Protein AF-A0AAE0TBR4-F1 (afdb_monomer_lite)

Sequence (302 aa):
MDFLKGGYRFYTEFYTDEDDNLLIKGYGDPYLVSEEISIIARKLTALGLQFVYINFNRRVLIQRGAAHLPKSIRAGLFRGPQTPLTATAIKLGQTLSPGTLERFNTGKDKLIHESYVVELFSEVFARNGIRITGTSEAKPGRSKLKLILTHENTRTLRDVAKGLMEYSNNFIANQVMTVIGGEYNGYPTDLQTGLRVFRRINQEIFPDLEGQYAFYEGSGLSRDNRVTCNYMMRVLYAYRNYYETMPFRSGAYVKTGTLTGINNIAGYIPHEGRLYPFVMILYTNDDERFRFVGIMKNLLLL

Structure (mmCIF, N/CA/C/O backbone):
data_AF-A0AAE0TBR4-F1
#
_entry.id   AF-A0AAE0TBR4-F1
#
loop_
_atom_site.group_PDB
_atom_site.id
_atom_site.type_symbol
_atom_site.label_atom_id
_atom_site.label_alt_id
_atom_site.label_comp_id
_atom_site.label_asym_id
_atom_site.label_entity_id
_atom_site.label_seq_id
_atom_site.pdbx_PDB_ins_code
_atom_site.Cartn_x
_atom_site.Cartn_y
_atom_site.Cartn_z
_atom_site.occupancy
_atom_site.B_iso_or_equiv
_atom_site.auth_seq_id
_atom_site.auth_comp_id
_atom_site.auth_asym_id
_atom_site.auth_atom_id
_atom_site.pdbx_PDB_model_num
ATOM 1 N N . MET A 1 1 ? -0.041 -7.213 -7.321 1.00 88.88 1 MET A N 1
ATOM 2 C CA . MET A 1 1 ? -1.287 -7.531 -8.048 1.00 88.88 1 MET A CA 1
ATOM 3 C C . MET A 1 1 ? -1.473 -9.026 -8.208 1.00 88.88 1 MET A C 1
ATOM 5 O O . MET A 1 1 ? -2.578 -9.479 -7.985 1.00 88.88 1 MET A O 1
ATOM 9 N N . ASP A 1 2 ? -0.443 -9.805 -8.529 1.00 86.44 2 ASP A N 1
ATOM 10 C CA . ASP A 1 2 ? -0.643 -11.239 -8.805 1.00 86.44 2 ASP A CA 1
ATOM 11 C C . ASP A 1 2 ? -1.005 -12.067 -7.573 1.00 86.44 2 ASP A C 1
ATOM 13 O O . ASP A 1 2 ? -1.837 -12.964 -7.673 1.00 86.44 2 ASP A O 1
ATOM 17 N N . PHE A 1 3 ? -0.455 -11.713 -6.408 1.00 91.81 3 PHE A N 1
ATOM 18 C CA . PHE A 1 3 ? -0.789 -12.355 -5.138 1.00 91.81 3 PHE A CA 1
ATOM 19 C C . PHE A 1 3 ? -2.151 -11.887 -4.597 1.00 91.81 3 PHE A C 1
ATOM 21 O O . PHE A 1 3 ? -3.135 -12.607 -4.713 1.00 91.81 3 PHE A O 1
ATOM 28 N N . LEU A 1 4 ? -2.237 -10.641 -4.110 1.00 93.19 4 LEU A N 1
ATOM 29 C CA . LEU A 1 4 ? -3.461 -10.097 -3.497 1.00 93.19 4 LEU A CA 1
ATOM 30 C C . LEU A 1 4 ? -4.638 -9.918 -4.475 1.00 93.19 4 LEU A C 1
ATOM 32 O O . LEU A 1 4 ? -5.781 -9.902 -4.046 1.00 93.19 4 LEU A O 1
ATOM 36 N N . LYS A 1 5 ? -4.383 -9.817 -5.788 1.00 93.88 5 LYS A N 1
ATOM 37 C CA . LYS A 1 5 ? -5.342 -9.412 -6.842 1.00 93.88 5 LYS A CA 1
ATOM 38 C C . LYS A 1 5 ? -5.706 -7.925 -6.804 1.00 93.88 5 LYS A C 1
ATOM 40 O O . LYS A 1 5 ? -5.673 -7.262 -5.775 1.00 93.88 5 LYS A O 1
ATOM 45 N N . GLY A 1 6 ? -6.037 -7.365 -7.972 1.00 92.06 6 GLY A N 1
ATOM 46 C CA . GLY A 1 6 ? -6.313 -5.927 -8.115 1.00 92.06 6 GLY A CA 1
ATOM 47 C C . GLY A 1 6 ? -7.575 -5.439 -7.401 1.00 92.06 6 GLY A C 1
ATOM 48 O O . GLY A 1 6 ? -7.638 -4.266 -7.044 1.00 92.06 6 GLY A O 1
ATOM 49 N N . GLY A 1 7 ? -8.546 -6.330 -7.182 1.00 96.44 7 GLY A N 1
ATOM 50 C CA . GLY A 1 7 ? -9.786 -6.041 -6.456 1.00 96.44 7 GLY A CA 1
ATOM 51 C C . GLY A 1 7 ? -9.673 -6.136 -4.934 1.00 96.44 7 GLY A C 1
ATOM 52 O O . GLY A 1 7 ? -10.646 -5.825 -4.260 1.00 96.44 7 GLY A O 1
ATOM 53 N N . TYR A 1 8 ? -8.516 -6.543 -4.396 1.00 97.69 8 TYR A N 1
ATOM 54 C CA . TYR A 1 8 ? -8.288 -6.630 -2.953 1.00 97.69 8 TYR A CA 1
ATOM 55 C C . TYR A 1 8 ? -8.593 -5.308 -2.259 1.00 97.69 8 TYR A C 1
ATOM 57 O O . TYR A 1 8 ? -8.209 -4.246 -2.756 1.00 97.69 8 TYR A O 1
ATOM 65 N N . ARG A 1 9 ? -9.236 -5.373 -1.097 1.00 97.50 9 ARG A N 1
ATOM 66 C CA . ARG A 1 9 ? -9.487 -4.220 -0.236 1.00 97.50 9 ARG A CA 1
ATOM 67 C C . ARG A 1 9 ? -8.784 -4.454 1.086 1.00 97.50 9 ARG A C 1
ATOM 69 O O . ARG A 1 9 ? -8.915 -5.511 1.691 1.00 97.50 9 ARG A O 1
ATOM 76 N N . PHE A 1 10 ? -8.018 -3.461 1.519 1.00 94.00 10 PHE A N 1
ATOM 77 C CA . PHE A 1 10 ? -7.434 -3.487 2.854 1.00 94.00 10 PHE A CA 1
ATOM 78 C C . PHE A 1 10 ? -8.558 -3.414 3.879 1.00 94.00 10 PHE A C 1
ATOM 80 O O . PHE A 1 10 ? -9.566 -2.755 3.628 1.00 94.00 10 PHE A O 1
ATOM 87 N N . TYR A 1 11 ? -8.389 -4.076 5.018 1.00 93.25 11 TYR A N 1
ATOM 88 C CA . TYR A 1 11 ? -9.429 -4.136 6.032 1.00 93.25 11 TYR A CA 1
ATOM 89 C C . TYR A 1 11 ? -8.919 -3.769 7.422 1.00 93.25 11 TYR A C 1
ATOM 91 O O . TYR A 1 11 ? -7.731 -3.858 7.746 1.00 93.25 11 TYR A O 1
ATOM 99 N N . THR A 1 12 ? -9.854 -3.309 8.243 1.00 90.88 12 THR A N 1
ATOM 100 C CA . THR A 1 12 ? -9.668 -3.022 9.664 1.00 90.88 12 THR A CA 1
ATOM 101 C C . THR A 1 12 ? -10.834 -3.634 10.418 1.00 90.88 12 THR A C 1
ATOM 103 O O . THR A 1 12 ? -11.987 -3.505 10.000 1.00 90.88 12 THR A O 1
ATOM 106 N N . GLU A 1 13 ? -10.540 -4.305 11.523 1.00 91.50 13 GLU A N 1
ATOM 107 C CA . GLU A 1 13 ? -11.550 -4.960 12.346 1.00 91.50 13 GLU A CA 1
ATOM 108 C C . GLU A 1 13 ? -11.751 -4.229 13.665 1.00 91.50 13 GLU A C 1
ATOM 110 O O . GLU A 1 13 ? -10.813 -3.689 14.259 1.00 91.50 13 GLU A O 1
ATOM 115 N N . PHE A 1 14 ? -12.996 -4.245 14.119 1.00 90.69 14 PHE A N 1
ATOM 116 C CA . PHE A 1 14 ? -13.453 -3.601 15.336 1.00 90.69 14 PHE A CA 1
ATOM 117 C C . PHE A 1 14 ? -14.128 -4.644 16.210 1.00 90.69 14 PHE A C 1
ATOM 119 O O . PHE A 1 14 ? -15.042 -5.342 15.761 1.00 90.69 14 PHE A O 1
ATOM 126 N N . TYR A 1 15 ? -13.685 -4.736 17.456 1.00 88.88 15 TYR A N 1
ATOM 127 C CA . TYR A 1 15 ? -14.226 -5.660 18.440 1.00 88.88 15 TYR A CA 1
ATOM 128 C C . TYR A 1 15 ? -14.701 -4.902 19.669 1.00 88.88 15 TYR A C 1
ATOM 130 O O . TYR A 1 15 ? -14.165 -3.839 19.971 1.00 88.88 15 TYR A O 1
ATOM 138 N N . THR A 1 16 ? -15.644 -5.474 20.403 1.00 87.38 16 THR A N 1
ATOM 139 C CA . THR A 1 16 ? -15.973 -5.035 21.761 1.00 87.38 16 THR A CA 1
ATOM 140 C C . THR A 1 16 ? -15.643 -6.126 22.766 1.00 87.38 16 THR A C 1
ATOM 142 O O . THR A 1 16 ? -15.679 -7.313 22.429 1.00 87.38 16 THR A O 1
ATOM 145 N N . ASP A 1 17 ? -15.278 -5.735 23.981 1.00 84.75 17 ASP A N 1
ATOM 146 C CA . ASP A 1 17 ? -15.243 -6.642 25.128 1.00 84.75 17 ASP A CA 1
ATOM 147 C C . ASP A 1 17 ? -16.556 -6.575 25.932 1.00 84.75 17 ASP A C 1
ATOM 149 O O . ASP A 1 17 ? -17.548 -6.008 25.473 1.00 84.75 17 ASP A O 1
ATOM 153 N N . GLU A 1 18 ? -16.582 -7.225 27.097 1.00 82.62 18 GLU A N 1
ATOM 154 C CA . GLU A 1 18 ? -17.755 -7.306 27.979 1.00 82.62 18 GLU A CA 1
ATOM 155 C C . GLU A 1 18 ? -18.117 -5.962 28.634 1.00 82.62 18 GLU A C 1
ATOM 157 O O . GLU A 1 18 ? -19.253 -5.798 29.068 1.00 82.62 18 GLU A O 1
ATOM 162 N N . ASP A 1 19 ? -17.187 -5.001 28.653 1.00 78.44 19 ASP A N 1
ATOM 163 C CA . ASP A 1 19 ? -17.369 -3.657 29.215 1.00 78.44 19 ASP A CA 1
ATOM 164 C C . ASP A 1 19 ? -17.672 -2.610 28.118 1.00 78.44 19 ASP A C 1
ATOM 166 O O . ASP A 1 19 ? -17.540 -1.406 28.342 1.00 78.44 19 ASP A O 1
ATOM 170 N N . ASP A 1 20 ? -18.030 -3.061 26.909 1.00 75.94 20 ASP A N 1
ATOM 171 C CA . ASP A 1 20 ? -18.240 -2.233 25.713 1.00 75.94 20 ASP A CA 1
ATOM 172 C C . ASP A 1 20 ? -17.012 -1.387 25.307 1.00 75.94 20 ASP A C 1
ATOM 174 O O . ASP A 1 20 ? -17.124 -0.389 24.579 1.00 75.94 20 ASP A O 1
ATOM 178 N N . ASN A 1 21 ? -15.798 -1.793 25.703 1.00 82.12 21 ASN A N 1
ATOM 179 C CA . ASN A 1 21 ? -14.585 -1.140 25.222 1.00 82.12 21 ASN A CA 1
ATOM 180 C C . ASN A 1 21 ? -14.332 -1.532 23.763 1.00 82.12 21 ASN A C 1
ATOM 182 O O . ASN A 1 21 ? -14.328 -2.710 23.404 1.00 82.12 21 ASN A O 1
ATOM 186 N N . LEU A 1 22 ? -14.040 -0.544 22.920 1.00 85.25 22 LEU A N 1
ATOM 187 C CA . LEU A 1 22 ? -13.778 -0.745 21.502 1.00 85.25 22 LEU A CA 1
ATOM 188 C C . LEU A 1 22 ? -12.300 -1.058 21.262 1.00 85.25 22 LEU A C 1
ATOM 190 O O . LEU A 1 22 ? -11.428 -0.216 21.472 1.00 85.25 22 LEU A O 1
ATOM 194 N N . LEU A 1 23 ? -12.022 -2.242 20.732 1.00 85.00 23 LEU A N 1
ATOM 195 C CA . LEU A 1 23 ? -10.711 -2.636 20.236 1.00 85.00 23 LEU A CA 1
ATOM 196 C C . LEU A 1 23 ? -10.625 -2.433 18.722 1.00 85.00 23 LEU A C 1
ATOM 198 O O . LEU A 1 23 ? -11.445 -2.964 17.972 1.00 85.00 23 LEU A O 1
ATOM 202 N N . ILE A 1 24 ? -9.579 -1.740 18.269 1.00 84.31 24 ILE A N 1
ATOM 203 C CA . ILE A 1 24 ? -9.294 -1.531 16.841 1.00 84.31 24 ILE A CA 1
ATOM 204 C C . ILE A 1 24 ? -8.091 -2.381 16.426 1.00 84.31 24 ILE A C 1
ATOM 206 O O . ILE A 1 24 ? -7.004 -2.276 17.004 1.00 84.31 24 ILE A O 1
ATOM 210 N N . LYS A 1 25 ? -8.275 -3.212 15.399 1.00 84.19 25 LYS A N 1
ATOM 211 C CA . LYS A 1 25 ? -7.262 -4.119 14.852 1.00 84.19 25 LYS A CA 1
ATOM 212 C C . LYS A 1 25 ? -6.998 -3.778 13.383 1.00 84.19 25 LYS A C 1
ATOM 214 O O . LYS A 1 25 ? -7.795 -4.098 12.505 1.00 84.19 25 LYS A O 1
ATOM 219 N N . GLY A 1 26 ? -5.876 -3.107 13.120 1.00 83.38 26 GLY A N 1
ATOM 220 C CA . GLY A 1 26 ? -5.495 -2.673 11.772 1.00 83.38 26 GLY A CA 1
ATOM 221 C C . GLY A 1 26 ? -4.550 -3.649 11.080 1.00 83.38 26 GLY A C 1
ATOM 222 O O . GLY A 1 26 ? -3.461 -3.906 11.577 1.00 83.38 26 GLY A O 1
ATOM 223 N N . TYR A 1 27 ? -4.902 -4.115 9.885 1.00 86.75 27 TYR A N 1
ATOM 224 C CA . TYR A 1 27 ? -4.111 -5.101 9.132 1.00 86.75 27 TYR A CA 1
ATOM 225 C C . TYR A 1 27 ? -3.094 -4.481 8.172 1.00 86.75 27 TYR A C 1
ATOM 227 O O . TYR A 1 27 ? -2.491 -5.174 7.354 1.00 86.75 27 TYR A O 1
ATOM 235 N N . GLY A 1 28 ? -2.868 -3.172 8.301 1.00 84.25 28 GLY A N 1
ATOM 236 C CA . GLY A 1 28 ? -1.892 -2.439 7.510 1.00 84.25 28 GLY A CA 1
ATOM 237 C C . GLY A 1 28 ? -2.468 -1.712 6.303 1.00 84.25 28 GLY A C 1
ATOM 238 O O . GLY A 1 28 ? -1.811 -1.643 5.270 1.00 84.25 28 GLY A O 1
ATOM 239 N N . ASP A 1 29 ? -3.674 -1.165 6.433 1.00 87.81 29 ASP A N 1
ATOM 240 C CA . ASP A 1 29 ? -4.297 -0.331 5.410 1.00 87.81 29 ASP A CA 1
ATOM 241 C C . ASP A 1 29 ? -3.472 0.956 5.144 1.00 87.81 29 ASP A C 1
ATOM 243 O O . ASP A 1 29 ? -3.319 1.791 6.043 1.00 87.81 29 ASP A O 1
ATOM 247 N N . PRO A 1 30 ? -2.925 1.153 3.928 1.00 84.69 30 PRO A N 1
ATOM 248 C CA . PRO A 1 30 ? -2.150 2.344 3.589 1.00 84.69 30 PRO A CA 1
ATOM 249 C C . PRO A 1 30 ? -3.004 3.609 3.384 1.00 84.69 30 PRO A C 1
ATOM 251 O O . PRO A 1 30 ? -2.437 4.693 3.249 1.00 84.69 30 PRO A O 1
ATOM 254 N N . TYR A 1 31 ? -4.334 3.483 3.335 1.00 85.12 31 TYR A N 1
ATOM 255 C CA . TYR A 1 31 ? -5.296 4.549 3.036 1.00 85.12 31 TYR A CA 1
ATOM 256 C C . TYR A 1 31 ? -6.411 4.675 4.087 1.00 85.12 31 TYR A C 1
ATOM 258 O O . TYR A 1 31 ? -7.515 5.124 3.769 1.00 85.12 31 TYR A O 1
ATOM 266 N N . LEU A 1 32 ? -6.125 4.364 5.354 1.00 83.50 32 LEU A N 1
ATOM 267 C CA . LEU A 1 32 ? -7.043 4.646 6.464 1.00 83.50 32 LEU A CA 1
ATOM 268 C C . LEU A 1 32 ? -6.993 6.129 6.867 1.00 83.50 32 LEU A C 1
ATOM 270 O O . LEU A 1 32 ? -6.500 6.512 7.927 1.00 83.50 32 LEU A O 1
ATOM 274 N N . VAL A 1 33 ? -7.443 6.976 5.948 1.00 83.12 33 VAL A N 1
ATOM 275 C CA . VAL A 1 33 ? -7.517 8.432 6.103 1.00 83.12 33 VAL A CA 1
ATOM 276 C C . VAL A 1 33 ? -8.787 8.843 6.852 1.00 83.12 33 VAL A C 1
ATOM 278 O O . VAL A 1 33 ? -9.690 8.033 7.058 1.00 83.12 33 VAL A O 1
ATOM 281 N N . SER A 1 34 ? -8.888 10.116 7.242 1.00 81.06 34 SER A N 1
ATOM 282 C CA . SER A 1 34 ? -10.008 10.632 8.045 1.00 81.06 34 SER A CA 1
ATOM 283 C C . SER A 1 34 ? -11.393 10.406 7.427 1.00 81.06 34 SER A C 1
ATOM 285 O O . SER A 1 34 ? -12.375 10.185 8.135 1.00 81.06 34 SER A O 1
ATOM 287 N N . GLU A 1 35 ? -11.477 10.412 6.104 1.00 83.94 35 GLU A N 1
ATOM 288 C CA . GLU A 1 35 ? -12.683 10.168 5.325 1.00 83.94 35 GLU A CA 1
ATOM 289 C C . GLU A 1 35 ? -13.128 8.711 5.449 1.00 83.94 35 GLU A C 1
ATOM 291 O O . GLU A 1 35 ? -14.315 8.436 5.634 1.00 83.94 35 GLU A O 1
ATOM 296 N N . GLU A 1 36 ? -12.166 7.788 5.426 1.00 88.50 36 GLU A N 1
ATOM 297 C CA . GLU A 1 36 ? -12.412 6.363 5.625 1.00 88.50 36 GLU A CA 1
ATOM 298 C C . GLU A 1 36 ? -12.825 6.088 7.075 1.00 88.50 36 GLU A C 1
ATOM 300 O O . GLU A 1 36 ? -13.831 5.424 7.326 1.00 88.50 36 GLU A O 1
ATOM 305 N N . ILE A 1 37 ? -12.135 6.705 8.041 1.00 90.31 37 ILE A N 1
ATOM 306 C CA . ILE A 1 37 ? -12.497 6.633 9.465 1.00 90.31 37 ILE A CA 1
ATOM 307 C C . ILE A 1 37 ? -13.903 7.208 9.701 1.00 90.31 37 ILE A C 1
ATOM 309 O O . ILE A 1 37 ? -14.658 6.671 10.506 1.00 90.31 37 ILE A O 1
ATOM 313 N N . SER A 1 38 ? -14.313 8.243 8.965 1.00 91.31 38 SER A N 1
ATOM 314 C CA . SER A 1 38 ? -15.675 8.788 9.059 1.00 91.31 38 SER A CA 1
ATOM 315 C C . SER A 1 38 ? -16.726 7.800 8.543 1.00 91.31 38 SER A C 1
ATOM 317 O O . SER A 1 38 ? -17.809 7.691 9.115 1.00 91.31 38 SER A O 1
ATOM 319 N N . ILE A 1 39 ? -16.425 7.055 7.471 1.00 94.75 39 ILE A N 1
ATOM 320 C CA . ILE A 1 39 ? -17.293 5.970 6.985 1.00 94.75 39 ILE A CA 1
ATOM 321 C C . ILE A 1 39 ? -17.412 4.875 8.048 1.00 94.75 39 ILE A C 1
ATOM 323 O O . ILE A 1 39 ? -18.518 4.408 8.320 1.00 94.75 39 ILE A O 1
ATOM 327 N N . ILE A 1 40 ? -16.292 4.485 8.658 1.00 94.50 40 ILE A N 1
ATOM 328 C CA . ILE A 1 40 ? -16.257 3.517 9.759 1.00 94.50 40 ILE A CA 1
ATOM 329 C C . ILE A 1 40 ? -17.123 3.997 10.922 1.00 94.50 40 ILE A C 1
ATOM 331 O O . ILE A 1 40 ? -17.985 3.248 11.371 1.00 94.50 40 ILE A O 1
ATOM 335 N N . ALA A 1 41 ? -16.947 5.244 11.364 1.00 93.69 41 ALA A N 1
ATOM 336 C CA . ALA A 1 41 ? -17.696 5.813 12.477 1.00 93.69 41 ALA A CA 1
ATOM 337 C C . ALA A 1 41 ? -19.208 5.736 12.228 1.00 93.69 41 ALA A C 1
ATOM 339 O O . ALA A 1 41 ? -19.935 5.203 13.056 1.00 93.69 41 ALA A O 1
ATOM 340 N N . ARG A 1 42 ? -19.678 6.135 11.038 1.00 95.38 42 ARG A N 1
ATOM 341 C CA . ARG A 1 42 ? -21.102 6.017 10.677 1.00 95.38 42 ARG A CA 1
ATOM 342 C C . ARG A 1 42 ? -21.608 4.574 10.689 1.00 95.38 42 ARG A C 1
ATOM 344 O O . ARG A 1 42 ? -22.724 4.335 11.142 1.00 95.38 42 ARG A O 1
ATOM 351 N N . LYS A 1 43 ? -20.806 3.612 10.211 1.00 96.19 43 LYS A N 1
ATOM 352 C CA . LYS A 1 43 ? -21.153 2.180 10.276 1.00 96.19 43 LYS A CA 1
ATOM 353 C C . LYS A 1 43 ? -21.265 1.707 11.730 1.00 96.19 43 LYS A C 1
ATOM 355 O O . LYS A 1 43 ? -22.222 1.020 12.058 1.00 96.19 43 LYS A O 1
ATOM 360 N N . LEU A 1 44 ? -20.333 2.100 12.598 1.00 93.88 44 LEU A N 1
ATOM 361 C CA . LEU A 1 44 ? -20.354 1.755 14.023 1.00 93.88 44 LEU A CA 1
ATOM 362 C C . LEU A 1 44 ? -21.549 2.393 14.751 1.00 93.88 44 LEU A C 1
ATOM 364 O O . LEU A 1 44 ? -22.232 1.709 15.507 1.00 93.88 44 LEU A O 1
ATOM 368 N N . THR A 1 45 ? -21.869 3.659 14.476 1.00 93.00 45 THR A N 1
ATOM 369 C CA . THR A 1 45 ? -23.058 4.324 15.034 1.00 93.00 45 THR A CA 1
ATOM 370 C C . THR A 1 45 ? -24.352 3.650 14.586 1.00 93.00 45 THR A C 1
ATOM 372 O O . THR A 1 45 ? -25.254 3.465 15.399 1.00 93.00 45 THR A O 1
ATOM 375 N N . ALA A 1 46 ? -24.440 3.210 13.326 1.00 93.88 46 ALA A N 1
ATOM 376 C CA . ALA A 1 46 ? -25.583 2.436 12.833 1.00 93.88 46 ALA A CA 1
ATOM 377 C C . ALA A 1 46 ? -25.722 1.062 13.520 1.00 93.88 46 ALA A C 1
ATOM 379 O O . ALA A 1 46 ? -26.822 0.522 13.585 1.00 93.88 46 ALA A O 1
ATOM 380 N N . LEU A 1 47 ? -24.627 0.520 14.065 1.00 92.44 47 LEU A N 1
ATOM 381 C CA . LEU A 1 47 ? -24.618 -0.682 14.906 1.00 92.44 47 LEU A CA 1
ATOM 382 C C . LEU A 1 47 ? -24.921 -0.386 16.388 1.00 92.44 47 LEU A C 1
ATOM 384 O O . LEU A 1 47 ? -24.885 -1.299 17.208 1.00 92.44 47 LEU A O 1
ATOM 388 N N . GLY A 1 48 ? -25.225 0.867 16.737 1.00 89.25 48 GLY A N 1
ATOM 389 C CA . GLY A 1 48 ? -25.599 1.283 18.089 1.00 89.25 48 GLY A CA 1
ATOM 390 C C . GLY A 1 48 ? -24.445 1.790 18.955 1.00 89.25 48 GLY A C 1
ATOM 391 O O . GLY A 1 48 ? -24.680 2.127 20.114 1.00 89.25 48 GLY A O 1
ATOM 392 N N . LEU A 1 49 ? -23.215 1.897 18.433 1.00 87.31 49 LEU A N 1
ATOM 393 C CA . LEU A 1 49 ? -22.106 2.463 19.206 1.00 87.31 49 LEU A CA 1
ATOM 394 C C . LEU A 1 49 ? -22.271 3.982 19.349 1.00 87.31 49 LEU A C 1
ATOM 396 O O . LEU A 1 49 ? -22.220 4.721 18.366 1.00 87.31 49 LEU A O 1
ATOM 400 N N . GLN A 1 50 ? -22.427 4.442 20.590 1.00 81.56 50 GLN A N 1
ATOM 401 C CA . GLN A 1 50 ? -22.559 5.864 20.939 1.00 81.56 50 GLN A CA 1
ATOM 402 C C . GLN A 1 50 ? -21.499 6.330 21.939 1.00 81.56 50 GLN A C 1
ATOM 404 O O . GLN A 1 50 ? -21.074 7.482 21.896 1.00 81.56 50 GLN A O 1
ATOM 409 N N . PHE A 1 51 ? -21.043 5.436 22.817 1.00 79.25 51 PHE A N 1
ATOM 410 C CA . PHE A 1 51 ? -19.998 5.695 23.800 1.00 79.25 51 PHE A CA 1
ATOM 411 C C . PHE A 1 51 ? -18.958 4.597 23.686 1.00 79.25 51 PHE A C 1
ATOM 413 O O . PHE A 1 51 ? -19.323 3.427 23.652 1.00 79.25 51 PHE A O 1
ATOM 420 N N . VAL A 1 52 ? -17.682 4.964 23.608 1.00 78.88 52 VAL A N 1
ATOM 421 C CA . VAL A 1 52 ? -16.606 3.972 23.554 1.00 78.88 52 VAL A CA 1
ATOM 422 C C . VAL A 1 52 ? -15.423 4.401 24.398 1.00 78.88 52 VAL A C 1
ATOM 424 O O . VAL A 1 52 ? -14.999 5.560 24.372 1.00 78.88 52 VAL A O 1
ATOM 427 N N . TYR A 1 53 ? -14.850 3.428 25.087 1.00 73.69 53 TYR A N 1
ATOM 428 C CA . TYR A 1 53 ? -13.480 3.497 25.559 1.00 73.69 53 TYR A CA 1
ATOM 429 C C . TYR A 1 53 ? -12.598 2.805 24.522 1.00 73.69 53 TYR A C 1
ATOM 431 O O . TYR A 1 53 ? -12.836 1.638 24.207 1.00 73.69 53 TYR A O 1
ATOM 439 N N . ILE A 1 54 ? -11.617 3.496 23.941 1.00 74.31 54 ILE A N 1
ATOM 440 C CA . ILE A 1 54 ? 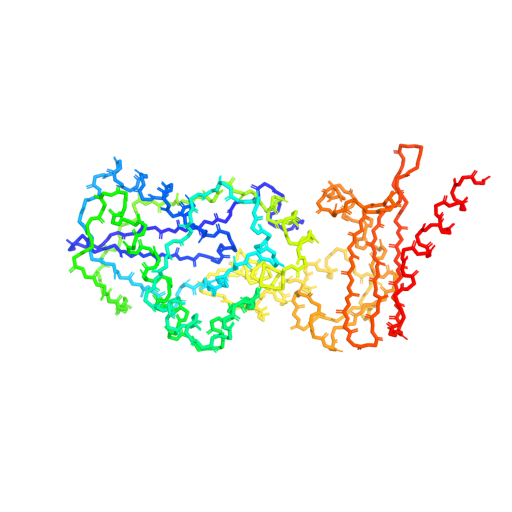-10.825 2.895 22.862 1.00 74.31 54 ILE A CA 1
ATOM 441 C C . ILE A 1 54 ? -9.587 2.189 23.423 1.00 74.31 54 ILE A C 1
ATOM 443 O O . ILE A 1 54 ? -8.682 2.822 23.972 1.00 74.31 54 ILE A O 1
ATOM 447 N N . ASN A 1 55 ? -9.524 0.877 23.210 1.00 69.94 55 ASN A N 1
ATOM 448 C CA . ASN A 1 55 ? -8.360 0.041 23.462 1.00 69.94 55 ASN A CA 1
ATOM 449 C C . ASN A 1 55 ? -7.568 -0.153 22.163 1.00 69.94 55 ASN A C 1
ATOM 451 O O . ASN A 1 55 ? -8.032 -0.778 21.209 1.00 69.94 55 ASN A O 1
ATOM 455 N N . PHE A 1 56 ? -6.335 0.351 22.119 1.00 67.19 56 PHE A N 1
ATOM 456 C CA . PHE A 1 56 ? -5.461 0.175 20.956 1.00 67.19 56 PHE A CA 1
ATOM 457 C C . PHE A 1 56 ? -4.501 -0.992 21.175 1.00 67.19 56 PHE A C 1
ATOM 459 O O . PHE A 1 56 ? -3.692 -0.984 22.106 1.00 67.19 56 PHE A O 1
ATOM 466 N N . ASN A 1 57 ? -4.557 -2.004 20.305 1.00 60.44 57 ASN A N 1
ATOM 467 C CA . ASN A 1 57 ? -3.624 -3.126 20.367 1.00 60.44 57 ASN A CA 1
ATOM 468 C C . ASN A 1 57 ? -2.302 -2.791 19.660 1.00 60.44 57 ASN A C 1
ATOM 470 O O . ASN A 1 57 ? -2.163 -2.948 18.442 1.00 60.44 57 ASN A O 1
ATOM 474 N N . ARG A 1 58 ? -1.298 -2.400 20.456 1.00 55.78 58 ARG A N 1
ATOM 475 C CA . ARG A 1 58 ? 0.057 -2.029 19.999 1.00 55.78 58 ARG A CA 1
ATOM 476 C C . ARG A 1 58 ? 0.855 -3.153 19.325 1.00 55.78 58 ARG A C 1
ATOM 478 O O . ARG A 1 58 ? 1.933 -2.889 18.784 1.00 55.78 58 ARG A O 1
ATOM 485 N N . ARG A 1 59 ? 0.385 -4.407 19.380 1.00 45.22 59 ARG A N 1
ATOM 486 C CA . ARG A 1 59 ? 1.008 -5.559 18.696 1.00 45.22 59 ARG A CA 1
ATOM 487 C C . ARG A 1 59 ? 0.402 -5.859 17.330 1.00 45.22 59 ARG A C 1
ATOM 489 O O . ARG A 1 59 ? 1.040 -6.559 16.551 1.00 45.22 59 ARG A O 1
ATOM 496 N N . VAL A 1 60 ? -0.801 -5.357 17.046 1.00 43.47 60 VAL A N 1
ATOM 497 C CA . VAL A 1 60 ? -1.537 -5.721 15.827 1.00 43.47 60 VAL A CA 1
ATOM 498 C C . VAL A 1 60 ? -1.731 -4.549 14.875 1.00 43.47 60 VAL A C 1
ATOM 500 O O . VAL A 1 60 ? -1.961 -4.776 13.699 1.00 43.47 60 VAL A O 1
ATOM 503 N N . LEU A 1 61 ? -1.553 -3.306 15.324 1.00 45.88 61 LEU A N 1
ATOM 504 C CA . LEU A 1 61 ? -1.534 -2.155 14.426 1.00 45.88 61 LEU A CA 1
ATOM 505 C C . LEU A 1 61 ? -0.272 -2.165 13.558 1.00 45.88 61 LEU A C 1
ATOM 507 O O . LEU A 1 61 ? 0.778 -1.643 13.928 1.00 45.88 61 LEU A O 1
ATOM 511 N N . ILE A 1 62 ? -0.402 -2.688 12.342 1.00 49.00 62 ILE A N 1
ATOM 512 C CA . ILE A 1 62 ? 0.586 -2.500 11.264 1.00 49.00 62 ILE A CA 1
ATOM 513 C C . ILE A 1 62 ? 0.278 -1.188 10.531 1.00 49.00 62 ILE A C 1
ATOM 515 O O . ILE A 1 62 ? 0.491 -1.038 9.334 1.00 49.00 62 ILE A O 1
ATOM 519 N N . GLN A 1 63 ? -0.279 -0.216 11.242 1.00 49.53 63 GLN A N 1
ATOM 520 C CA . GLN A 1 63 ? -0.603 1.084 10.698 1.00 49.53 63 GLN A CA 1
ATOM 521 C C . GLN A 1 63 ? 0.472 2.055 11.146 1.00 49.53 63 GLN A C 1
ATOM 523 O O . GLN A 1 63 ? 0.402 2.635 12.225 1.00 49.53 63 GLN A O 1
ATOM 528 N N . ARG A 1 64 ? 1.515 2.209 10.330 1.00 47.56 64 ARG A N 1
ATOM 529 C CA . ARG A 1 64 ? 2.444 3.321 10.531 1.00 47.56 64 ARG A CA 1
ATOM 530 C C . ARG A 1 64 ? 1.813 4.537 9.875 1.00 47.56 64 ARG A C 1
ATOM 532 O O . ARG A 1 64 ? 1.775 4.630 8.657 1.00 47.56 64 ARG A O 1
ATOM 539 N N . GLY A 1 65 ? 1.239 5.427 10.675 1.00 40.25 65 GLY A N 1
ATOM 540 C CA . GLY A 1 65 ? 0.608 6.642 10.180 1.00 40.25 65 GLY A CA 1
ATOM 541 C C . GLY A 1 65 ? 1.643 7.537 9.515 1.00 40.25 65 GLY A C 1
ATOM 542 O O . GLY A 1 65 ? 2.328 8.303 10.181 1.00 40.25 65 GLY A O 1
ATOM 543 N N . ALA A 1 66 ? 1.761 7.474 8.194 1.00 36.81 66 ALA A N 1
ATOM 544 C CA . ALA A 1 66 ? 2.328 8.583 7.461 1.00 36.81 66 ALA A CA 1
ATOM 545 C C . ALA A 1 66 ? 1.192 9.585 7.262 1.00 36.81 66 ALA A C 1
ATOM 547 O O . ALA A 1 66 ? 0.376 9.420 6.351 1.00 36.81 66 ALA A O 1
ATOM 548 N N . ALA A 1 67 ? 1.122 10.586 8.142 1.00 38.03 67 ALA A N 1
ATOM 549 C CA . ALA A 1 67 ? 0.285 11.764 7.961 1.00 38.03 67 ALA A CA 1
ATOM 550 C C . ALA A 1 67 ? 0.738 12.477 6.676 1.00 38.03 67 ALA A C 1
ATOM 552 O O . ALA A 1 67 ? 1.593 13.360 6.673 1.00 38.03 67 ALA A O 1
ATOM 553 N N . HIS A 1 68 ? 0.240 12.005 5.537 1.00 39.59 68 HIS A N 1
ATOM 554 C CA . HIS A 1 68 ? 0.564 12.557 4.238 1.00 39.59 68 HIS A CA 1
ATOM 555 C C . HIS A 1 68 ? -0.218 13.850 4.066 1.00 39.59 68 HIS A C 1
ATOM 557 O O . HIS A 1 68 ? -1.336 13.846 3.557 1.00 39.59 68 HIS A O 1
ATOM 563 N N . LEU A 1 69 ? 0.399 14.972 4.424 1.00 33.50 69 LEU A N 1
ATOM 564 C CA . LEU A 1 69 ? 0.067 16.215 3.747 1.00 33.50 69 LEU A CA 1
ATOM 565 C C . LEU A 1 69 ? 0.531 16.098 2.275 1.00 33.50 69 LEU A C 1
ATOM 567 O O . LEU A 1 69 ? 1.665 15.668 2.008 1.00 33.50 69 LEU A O 1
ATOM 571 N N . PRO A 1 70 ? -0.328 16.406 1.284 1.00 29.39 70 PRO A N 1
ATOM 572 C CA . PRO A 1 70 ? 0.055 16.411 -0.126 1.00 29.39 70 PRO A CA 1
ATOM 573 C C . PRO A 1 70 ? 1.301 17.279 -0.357 1.00 29.39 70 PRO A C 1
ATOM 575 O O . PRO A 1 70 ? 1.483 18.294 0.305 1.00 29.39 70 PRO A O 1
ATOM 578 N N . LYS A 1 71 ? 2.153 16.921 -1.334 1.00 27.70 71 LYS A N 1
ATOM 579 C CA . LYS A 1 71 ? 3.415 17.641 -1.661 1.00 27.70 71 LYS A CA 1
ATOM 580 C C . LYS A 1 71 ? 3.189 19.034 -2.287 1.00 27.70 71 LYS A C 1
ATOM 582 O O . LYS A 1 71 ? 4.084 19.594 -2.904 1.00 27.70 71 LYS A O 1
ATOM 587 N N . SER A 1 72 ? 1.982 19.569 -2.164 1.00 27.70 72 SER A N 1
ATOM 588 C CA . SER A 1 72 ? 1.563 20.848 -2.713 1.00 27.70 72 SER A CA 1
ATOM 589 C C . SER A 1 72 ? 0.231 21.236 -2.078 1.00 27.70 72 SER A C 1
ATOM 591 O O . SER A 1 72 ? -0.832 20.867 -2.578 1.00 27.70 72 SER A O 1
ATOM 593 N N . ILE A 1 73 ? 0.266 22.024 -1.006 1.00 29.39 73 ILE A N 1
ATOM 594 C CA . ILE A 1 73 ? -0.832 22.957 -0.757 1.00 29.39 73 ILE A CA 1
ATOM 595 C C . ILE A 1 73 ? -0.537 24.151 -1.667 1.00 29.39 73 ILE A C 1
ATOM 597 O O . ILE A 1 73 ? 0.054 25.142 -1.256 1.00 29.39 73 ILE A O 1
ATOM 601 N N . ARG A 1 74 ? -0.898 24.048 -2.953 1.00 25.20 74 ARG A N 1
ATOM 602 C CA . ARG A 1 74 ? -1.206 25.281 -3.679 1.00 25.20 74 ARG A CA 1
ATOM 603 C C . ARG A 1 74 ? -2.495 25.777 -3.044 1.00 25.20 74 ARG A C 1
ATOM 605 O O . ARG A 1 74 ? -3.511 25.085 -3.125 1.00 25.20 74 ARG A O 1
ATOM 612 N N . ALA A 1 75 ? -2.425 26.931 -2.386 1.00 26.48 75 ALA A N 1
ATOM 613 C CA . ALA A 1 75 ? -3.597 27.711 -2.024 1.00 26.48 75 ALA A CA 1
ATOM 614 C C . ALA A 1 75 ? -4.465 27.843 -3.287 1.00 26.48 75 ALA A C 1
ATOM 616 O O . ALA A 1 75 ? -4.117 28.581 -4.203 1.00 26.48 75 ALA A O 1
ATOM 617 N N . GLY A 1 76 ? -5.504 27.013 -3.411 1.00 25.56 76 GLY A N 1
ATOM 618 C CA . GLY A 1 76 ? -6.360 27.009 -4.597 1.00 25.56 76 GLY A CA 1
ATOM 619 C C . GLY A 1 76 ? -7.058 25.699 -4.968 1.00 25.56 76 GLY A C 1
ATOM 620 O O . GLY A 1 76 ? -8.103 25.779 -5.598 1.00 25.56 76 GLY A O 1
ATOM 621 N N . LEU A 1 77 ? -6.569 24.507 -4.593 1.00 25.14 77 LEU A N 1
ATOM 622 C CA . LEU A 1 77 ? -7.160 23.246 -5.095 1.00 25.14 77 LEU A CA 1
ATOM 623 C C . LEU A 1 77 ? -7.183 22.102 -4.066 1.00 25.14 77 LEU A C 1
ATOM 625 O O . LEU A 1 77 ? -6.704 21.010 -4.326 1.00 25.14 77 LEU A O 1
ATOM 629 N N . PHE A 1 78 ? -7.790 22.333 -2.902 1.00 31.19 78 PHE A N 1
ATOM 630 C CA . PHE A 1 78 ? -8.397 21.260 -2.103 1.00 31.19 78 PHE A CA 1
ATOM 631 C C . PHE A 1 78 ? -9.681 21.796 -1.459 1.00 31.19 78 PHE A C 1
ATOM 633 O O . PHE A 1 78 ? -9.640 22.543 -0.487 1.00 31.19 78 PHE A O 1
ATOM 640 N N . ARG A 1 79 ? -10.834 21.430 -2.030 1.00 28.16 79 ARG A N 1
ATOM 641 C CA . ARG A 1 79 ? -12.159 21.538 -1.397 1.00 28.16 79 ARG A CA 1
ATOM 642 C C . ARG A 1 79 ? -12.560 20.149 -0.893 1.00 28.16 79 ARG A C 1
ATOM 644 O O . ARG A 1 79 ? -13.433 19.508 -1.464 1.00 28.16 79 ARG A O 1
ATOM 651 N N . GLY A 1 80 ? -11.851 19.657 0.119 1.00 39.47 80 GLY A N 1
ATOM 652 C CA . GLY A 1 80 ? -12.179 18.423 0.838 1.00 39.47 80 GLY A CA 1
ATOM 653 C C . GLY A 1 80 ? -12.198 18.686 2.347 1.00 39.47 80 GLY A C 1
ATOM 654 O O . GLY A 1 80 ? -11.620 19.690 2.774 1.00 39.47 80 GLY A O 1
ATOM 655 N N . PRO A 1 81 ? -12.862 17.841 3.156 1.00 47.72 81 PRO A N 1
ATOM 656 C CA . PRO A 1 81 ? -12.811 17.972 4.605 1.00 47.72 81 PRO A CA 1
ATOM 657 C C . PRO A 1 81 ? -11.351 17.913 5.065 1.00 47.72 81 PRO A C 1
ATOM 659 O O . PRO A 1 81 ? -10.621 16.990 4.724 1.00 47.72 81 PRO A O 1
ATOM 662 N N . GLN A 1 82 ? -10.903 18.924 5.804 1.00 58.81 82 GLN A N 1
ATOM 663 C CA . GLN A 1 82 ? -9.539 18.970 6.317 1.00 58.81 82 GLN A CA 1
ATOM 664 C C . GLN A 1 82 ? -9.363 17.869 7.372 1.00 58.81 82 GLN A C 1
ATOM 666 O O . GLN A 1 82 ? -10.134 17.827 8.338 1.00 58.81 82 GLN A O 1
ATOM 671 N N . THR A 1 83 ? -8.357 16.998 7.198 1.00 64.88 83 THR A N 1
ATOM 672 C CA . THR A 1 83 ? -7.948 16.023 8.222 1.00 64.88 83 THR A CA 1
ATOM 673 C C . THR A 1 83 ? -7.831 16.751 9.559 1.00 64.88 83 THR A C 1
ATOM 675 O O . THR A 1 83 ? -7.141 17.776 9.612 1.00 64.88 83 THR A O 1
ATOM 678 N N . PRO A 1 84 ? -8.497 16.276 10.625 1.00 70.69 84 PRO A N 1
ATOM 679 C CA . PRO A 1 84 ? -8.455 16.969 11.899 1.00 70.69 84 PRO A CA 1
ATOM 680 C C . PRO A 1 84 ? -7.019 17.206 12.381 1.00 70.69 84 PRO A C 1
ATOM 682 O O . PRO A 1 84 ? -6.176 16.308 12.321 1.00 70.69 84 PRO A O 1
ATOM 685 N N . LEU A 1 85 ? -6.740 18.423 12.855 1.00 71.88 85 LEU A N 1
ATOM 686 C CA . LEU A 1 85 ? -5.461 18.759 13.476 1.00 71.88 85 LEU A CA 1
ATOM 687 C C . LEU A 1 85 ? -5.439 18.181 14.891 1.00 71.88 85 LEU A C 1
ATOM 689 O O . LEU A 1 85 ? -5.994 18.765 15.816 1.00 71.88 85 LEU A O 1
ATOM 693 N N . THR A 1 86 ? -4.819 17.014 15.042 1.00 75.50 86 THR A N 1
ATOM 694 C CA . THR A 1 86 ? -4.652 16.373 16.347 1.00 75.50 86 THR A CA 1
ATOM 695 C C . THR A 1 86 ? -3.587 17.084 17.191 1.00 75.50 86 THR A C 1
ATOM 697 O O . THR A 1 86 ? -2.752 17.818 16.656 1.00 75.50 86 THR A O 1
ATOM 700 N N . ALA A 1 87 ? -3.563 16.856 18.507 1.00 78.50 87 ALA A N 1
ATOM 701 C CA . ALA A 1 87 ? -2.561 17.455 19.394 1.00 78.50 87 ALA A CA 1
ATOM 702 C C . ALA A 1 87 ? -1.124 17.089 18.973 1.00 78.50 87 ALA A C 1
ATOM 704 O O . ALA A 1 87 ? -0.246 17.954 18.906 1.00 78.50 87 ALA A O 1
ATOM 705 N N . THR A 1 88 ? -0.899 15.828 18.603 1.00 74.31 88 THR A N 1
ATOM 706 C CA . THR A 1 88 ? 0.369 15.347 18.048 1.00 74.31 88 THR A CA 1
ATOM 707 C C . THR A 1 88 ? 0.699 16.036 16.720 1.00 74.31 88 THR A C 1
ATOM 709 O O . THR A 1 88 ? 1.837 16.469 16.529 1.00 74.31 88 THR A O 1
ATOM 712 N N . ALA A 1 89 ? -0.275 16.213 15.820 1.00 70.19 89 ALA A N 1
ATOM 713 C CA . ALA A 1 89 ? -0.058 16.923 14.557 1.00 70.19 89 ALA A CA 1
ATOM 714 C C . ALA A 1 89 ? 0.316 18.399 14.771 1.00 70.19 89 ALA A C 1
ATOM 716 O O . ALA A 1 89 ? 1.217 18.902 14.102 1.00 70.19 89 ALA A O 1
ATOM 717 N N . ILE A 1 90 ? -0.325 19.077 15.728 1.00 71.44 90 ILE A N 1
ATOM 718 C CA . ILE A 1 90 ? -0.005 20.461 16.105 1.00 71.44 90 ILE A CA 1
ATOM 719 C C . ILE A 1 90 ? 1.419 20.545 16.658 1.00 71.44 90 ILE A C 1
ATOM 721 O O . ILE A 1 90 ? 2.198 21.382 16.204 1.00 71.44 90 ILE A O 1
ATOM 725 N N . LYS A 1 91 ? 1.790 19.656 17.589 1.00 75.94 91 LYS A N 1
ATOM 726 C CA . LYS A 1 91 ? 3.133 19.626 18.187 1.00 75.94 91 LYS A CA 1
ATOM 727 C C . LYS A 1 91 ? 4.222 19.405 17.138 1.00 75.94 91 LYS A C 1
ATOM 729 O O . LYS A 1 91 ? 5.253 20.068 17.179 1.00 75.94 91 LYS A O 1
ATOM 734 N N . LEU A 1 92 ? 3.992 18.497 16.189 1.00 69.19 92 LEU A N 1
ATOM 735 C CA . LEU A 1 92 ? 4.912 18.284 15.070 1.00 69.19 92 LEU A CA 1
ATOM 736 C C . LEU A 1 92 ? 4.952 19.512 14.150 1.00 69.19 92 LEU A C 1
ATOM 738 O O . LEU A 1 92 ? 6.035 19.964 13.789 1.00 69.19 92 LEU A O 1
ATOM 742 N N . GLY A 1 93 ? 3.800 20.103 13.827 1.00 67.06 93 GLY A N 1
ATOM 743 C CA . GLY A 1 93 ? 3.706 21.299 12.986 1.00 67.06 93 GLY A CA 1
ATOM 744 C C . GLY A 1 93 ? 4.415 22.530 13.562 1.00 67.06 93 GLY A C 1
ATOM 745 O O . GLY A 1 93 ? 4.998 23.297 12.806 1.00 67.06 93 GLY A O 1
ATOM 746 N N . GLN A 1 94 ? 4.441 22.691 14.888 1.00 72.94 94 GLN A N 1
ATOM 747 C CA . GLN A 1 94 ? 5.161 23.778 15.569 1.00 72.94 94 GLN A CA 1
ATOM 748 C C . GLN A 1 94 ? 6.686 23.704 15.407 1.00 72.94 94 GLN A C 1
ATOM 750 O O . GLN A 1 94 ? 7.367 24.703 15.619 1.00 72.94 94 GLN A O 1
ATOM 755 N N . THR A 1 95 ? 7.230 22.543 15.029 1.00 69.06 95 THR A N 1
ATOM 756 C CA . THR A 1 95 ? 8.669 22.393 14.751 1.00 69.06 95 THR A CA 1
ATOM 757 C C . THR A 1 95 ? 9.059 22.838 13.339 1.00 69.06 95 THR A C 1
ATOM 759 O O . THR A 1 95 ? 10.247 22.902 13.030 1.00 69.06 95 THR A O 1
ATOM 762 N N . LEU A 1 96 ? 8.082 23.166 12.487 1.00 64.44 96 LEU A N 1
ATOM 763 C CA . LEU A 1 96 ? 8.313 23.587 11.109 1.00 64.44 96 LEU A CA 1
ATOM 764 C C . LEU A 1 96 ? 8.448 25.104 10.991 1.00 64.44 96 LEU A C 1
ATOM 766 O O . LEU A 1 96 ? 7.796 25.876 11.696 1.00 64.44 96 LEU A O 1
ATOM 770 N N . SER A 1 97 ? 9.266 25.542 10.035 1.00 64.69 97 SER A N 1
ATOM 771 C CA . SER A 1 97 ? 9.371 26.960 9.701 1.00 64.69 97 SER A CA 1
ATOM 772 C C . SER A 1 97 ? 8.078 27.455 9.029 1.00 64.69 97 SER A C 1
ATOM 774 O O . SER A 1 97 ? 7.600 26.812 8.086 1.00 64.69 97 SER A O 1
ATOM 776 N N . PRO A 1 98 ? 7.512 28.603 9.452 1.00 58.25 98 PRO A N 1
ATOM 777 C CA . PRO A 1 98 ? 6.319 29.173 8.830 1.00 58.25 98 PRO A CA 1
ATOM 778 C C . PRO A 1 98 ? 6.461 29.305 7.306 1.00 58.25 98 PRO A C 1
ATOM 780 O O . PRO A 1 98 ? 7.486 29.761 6.807 1.00 58.25 98 PRO A O 1
ATOM 783 N N . GLY A 1 99 ? 5.426 28.905 6.560 1.00 53.41 99 GLY A N 1
ATOM 784 C CA . GLY A 1 99 ? 5.391 29.021 5.095 1.00 53.41 99 GLY A CA 1
ATOM 785 C C . GLY A 1 99 ? 6.065 27.882 4.319 1.00 53.41 99 GLY A C 1
ATOM 786 O O . GLY A 1 99 ? 6.011 27.880 3.090 1.00 53.41 99 GLY A O 1
ATOM 787 N N . THR A 1 100 ? 6.650 26.888 4.994 1.00 49.84 100 THR A N 1
ATOM 788 C CA . THR A 1 100 ? 7.159 25.685 4.321 1.00 49.84 100 THR A CA 1
ATOM 789 C C . THR A 1 100 ? 6.036 24.678 4.041 1.00 49.84 100 THR A C 1
ATOM 791 O O . THR A 1 100 ? 5.216 24.366 4.900 1.00 49.84 100 THR A O 1
ATOM 794 N N . LEU A 1 101 ? 5.995 24.138 2.816 1.00 48.72 101 LEU A N 1
ATOM 795 C CA . LEU A 1 101 ? 5.076 23.061 2.397 1.00 48.72 101 LEU A CA 1
ATOM 796 C C . LEU A 1 101 ? 5.567 21.672 2.852 1.00 48.72 101 LEU A C 1
ATOM 798 O O . LEU A 1 101 ? 5.370 20.668 2.158 1.00 48.72 101 LEU A O 1
ATOM 802 N N . GLU A 1 102 ? 6.281 21.614 3.973 1.00 43.38 102 GLU A N 1
ATOM 803 C CA . GLU A 1 102 ? 6.960 20.403 4.409 1.00 43.38 102 GLU A CA 1
ATOM 804 C C . GLU A 1 102 ? 5.979 19.343 4.914 1.00 43.38 102 GLU A C 1
ATOM 806 O O . GLU A 1 102 ? 5.000 19.612 5.610 1.00 43.38 102 GLU A O 1
ATOM 811 N N . ARG A 1 103 ? 6.254 18.091 4.534 1.00 49.50 103 ARG A N 1
ATOM 812 C CA . ARG A 1 103 ? 5.569 16.923 5.085 1.00 49.50 103 ARG A CA 1
ATOM 813 C C . ARG A 1 103 ? 6.205 16.602 6.429 1.00 49.50 103 ARG A C 1
ATOM 815 O O . ARG A 1 103 ? 7.406 16.350 6.470 1.00 49.50 103 ARG A O 1
ATOM 822 N N . PHE A 1 104 ? 5.415 16.495 7.490 1.00 51.88 104 PHE A N 1
ATOM 823 C CA . PHE A 1 104 ? 5.907 15.890 8.723 1.00 51.88 104 PHE A CA 1
ATOM 824 C C . PHE A 1 104 ? 5.935 14.367 8.580 1.00 51.88 104 PHE A C 1
ATOM 826 O O . PHE A 1 104 ? 4.937 13.719 8.265 1.00 51.88 104 PHE A O 1
ATOM 833 N N . ASN A 1 105 ? 7.109 13.789 8.817 1.00 50.38 105 ASN A N 1
ATOM 834 C CA . ASN A 1 105 ? 7.240 12.374 9.110 1.00 50.38 105 ASN A CA 1
ATOM 835 C C . ASN A 1 105 ? 7.157 12.242 10.632 1.00 50.38 105 ASN A C 1
ATOM 837 O O . ASN A 1 105 ? 7.980 12.808 11.343 1.00 50.38 105 ASN A O 1
ATOM 841 N N . THR A 1 106 ? 6.193 11.475 11.127 1.00 49.62 106 THR A N 1
ATOM 842 C CA . THR A 1 106 ? 6.062 11.051 12.536 1.00 49.62 106 THR A CA 1
ATOM 843 C C . THR A 1 106 ? 7.305 10.296 13.047 1.00 49.62 106 THR A C 1
ATOM 845 O O . THR A 1 106 ? 7.425 9.994 14.231 1.00 49.62 106 THR A O 1
ATOM 848 N N . GLY A 1 107 ? 8.284 10.040 12.172 1.00 50.75 107 GLY A N 1
ATOM 849 C CA . GLY A 1 107 ? 9.633 9.613 12.511 1.00 50.75 107 GLY A CA 1
ATOM 850 C C . GLY A 1 107 ? 9.713 8.105 12.696 1.00 50.75 107 GLY A C 1
ATOM 851 O O . GLY A 1 107 ? 8.904 7.349 12.161 1.00 50.75 107 GLY A O 1
ATOM 852 N N . LYS A 1 108 ? 10.711 7.636 13.446 1.00 55.50 108 LYS A N 1
ATOM 853 C CA . LYS A 1 108 ? 10.780 6.234 13.900 1.00 55.50 108 LYS A CA 1
ATOM 854 C C . LYS A 1 108 ? 10.167 6.044 15.293 1.00 55.50 108 LYS A C 1
ATOM 856 O O . LYS A 1 108 ? 10.154 4.918 15.785 1.00 55.50 108 LYS A O 1
ATOM 861 N N . ASP A 1 109 ? 9.682 7.119 15.918 1.00 67.00 109 ASP A N 1
ATOM 862 C CA . ASP A 1 109 ? 9.158 7.082 17.279 1.00 67.00 109 ASP A CA 1
ATOM 863 C C . ASP A 1 109 ? 7.763 6.460 17.297 1.00 67.00 109 ASP A C 1
ATOM 865 O O . ASP A 1 109 ? 6.756 7.086 16.962 1.00 67.00 109 ASP A O 1
ATOM 869 N N . LYS A 1 110 ? 7.730 5.191 17.695 1.00 67.88 110 LYS A N 1
ATOM 870 C CA . LYS A 1 110 ? 6.519 4.382 17.782 1.00 67.88 110 LYS A CA 1
ATOM 871 C C . LYS A 1 110 ? 5.416 5.065 18.603 1.00 67.88 110 LYS A C 1
ATOM 873 O O . LYS A 1 110 ? 4.260 4.982 18.202 1.00 67.88 110 LYS A O 1
ATOM 878 N N . LEU A 1 111 ? 5.759 5.762 19.687 1.00 71.50 111 LEU A N 1
ATOM 879 C CA . LEU A 1 111 ? 4.771 6.396 20.564 1.00 71.50 111 LEU A CA 1
ATOM 880 C C . LEU A 1 111 ? 4.087 7.580 19.876 1.00 71.50 111 LEU A C 1
ATOM 882 O O . LEU A 1 111 ? 2.882 7.754 20.015 1.00 71.50 111 LEU A O 1
ATOM 886 N N . ILE A 1 112 ? 4.828 8.361 19.084 1.00 70.00 112 ILE A N 1
ATOM 887 C CA . ILE A 1 112 ? 4.265 9.486 18.320 1.00 70.00 112 ILE A CA 1
ATOM 888 C C . ILE A 1 112 ? 3.268 8.981 17.270 1.00 70.00 112 ILE A C 1
ATOM 890 O O . ILE A 1 112 ? 2.182 9.544 17.130 1.00 70.00 112 ILE A O 1
ATOM 894 N N . HIS A 1 113 ? 3.608 7.906 16.549 1.00 69.50 113 HIS A N 1
ATOM 895 C CA . HIS A 1 113 ? 2.699 7.288 15.572 1.00 69.50 113 HIS A CA 1
ATOM 896 C C . HIS A 1 113 ? 1.408 6.802 16.220 1.00 69.50 113 HIS A C 1
ATOM 898 O O . HIS A 1 113 ? 0.325 7.035 15.689 1.00 69.50 113 HIS A O 1
ATOM 904 N N . GLU A 1 114 ? 1.528 6.123 17.357 1.00 72.44 114 GLU A N 1
ATOM 905 C CA . GLU A 1 114 ? 0.382 5.584 18.081 1.00 72.44 114 GLU A CA 1
ATOM 906 C C . GLU A 1 114 ? -0.525 6.698 18.592 1.00 72.44 114 GLU A C 1
ATOM 908 O O . GLU A 1 114 ? -1.718 6.671 18.297 1.00 72.44 114 GLU A O 1
ATOM 913 N N . SER A 1 115 ? 0.033 7.707 19.270 1.00 76.00 115 SER A N 1
ATOM 914 C CA . SER A 1 115 ? -0.730 8.867 19.745 1.00 76.00 115 SER A CA 1
ATOM 915 C C . SER A 1 115 ? -1.458 9.563 18.601 1.00 76.00 115 SER A C 1
ATOM 917 O O . SER A 1 115 ? -2.650 9.833 18.713 1.00 76.00 115 SER A O 1
ATOM 919 N N . TYR A 1 116 ? -0.794 9.766 17.459 1.00 76.44 116 TYR A N 1
ATOM 920 C CA . TYR A 1 116 ? -1.434 10.360 16.287 1.00 76.44 116 TYR A CA 1
ATOM 921 C C . TYR A 1 116 ? -2.635 9.541 15.790 1.00 76.44 116 TYR A C 1
ATOM 923 O O . TYR A 1 116 ? -3.694 10.107 15.520 1.00 76.44 116 TYR A O 1
ATOM 931 N N . VAL A 1 117 ? -2.502 8.212 15.690 1.00 77.00 117 VAL A N 1
ATOM 932 C CA . VAL A 1 117 ? -3.606 7.332 15.266 1.00 77.00 117 VAL A CA 1
ATOM 933 C C . VAL A 1 117 ? -4.757 7.387 16.271 1.00 77.00 117 VAL A C 1
ATOM 935 O O . VAL A 1 117 ? -5.907 7.548 15.864 1.00 77.00 117 VAL A O 1
ATOM 938 N N . VAL A 1 118 ? -4.458 7.298 17.570 1.00 78.88 118 VAL A N 1
ATOM 939 C CA . VAL A 1 118 ? -5.464 7.365 18.640 1.00 78.88 118 VAL A CA 1
ATOM 940 C C . VAL A 1 118 ? -6.239 8.673 18.596 1.00 78.88 118 VAL A C 1
ATOM 942 O O . VAL A 1 118 ? -7.473 8.666 18.612 1.00 78.88 118 VAL A O 1
ATOM 945 N N . GLU A 1 119 ? -5.529 9.792 18.517 1.00 81.56 119 GLU A N 1
ATOM 946 C CA . GLU A 1 119 ? -6.137 11.115 18.468 1.00 81.56 119 GLU A CA 1
ATOM 947 C C . GLU A 1 119 ? -6.978 11.294 17.201 1.00 81.56 119 GLU A C 1
ATOM 949 O O . GLU A 1 119 ? -8.087 11.817 17.279 1.00 81.56 119 GLU A O 1
ATOM 954 N N . LEU A 1 120 ? -6.498 10.822 16.044 1.00 83.31 120 LEU A N 1
ATOM 955 C CA . LEU A 1 120 ? -7.232 10.930 14.784 1.00 83.31 120 LEU A CA 1
ATOM 956 C C . LEU A 1 120 ? -8.545 10.142 14.832 1.00 83.31 120 LEU A C 1
ATOM 958 O O . LEU A 1 120 ? -9.588 10.673 14.451 1.00 83.31 120 LEU A O 1
ATOM 962 N N . PHE A 1 121 ? -8.512 8.899 15.318 1.00 86.12 121 PHE A N 1
ATOM 963 C CA . PHE A 1 121 ? -9.725 8.106 15.516 1.00 86.12 121 PHE A CA 1
ATOM 964 C C . PHE A 1 121 ? -10.681 8.788 16.485 1.00 86.12 121 PHE A C 1
ATOM 966 O O . PHE A 1 121 ? -11.857 8.931 16.165 1.00 86.12 121 PHE A O 1
ATOM 973 N N . SER A 1 122 ? -10.171 9.250 17.627 1.00 85.00 122 SER A N 1
ATOM 974 C CA . SER A 1 122 ? -10.976 9.900 18.664 1.00 85.00 122 SER A CA 1
ATOM 975 C C . SER A 1 122 ? -11.690 11.140 18.128 1.00 85.00 122 SER A C 1
ATOM 977 O O . SER A 1 122 ? -12.894 11.301 18.316 1.00 85.00 122 SER A O 1
ATOM 979 N N . GLU A 1 123 ? -10.965 11.981 17.393 1.00 86.81 123 GLU A N 1
ATOM 980 C CA . GLU A 1 123 ? -11.481 13.223 16.826 1.00 86.81 123 GLU A CA 1
ATOM 981 C C . GLU A 1 123 ? -12.508 12.962 15.714 1.00 86.81 123 GLU A C 1
ATOM 983 O O . GLU A 1 123 ? -13.570 13.586 15.673 1.00 86.81 123 GLU A O 1
ATOM 988 N N . VAL A 1 124 ? -12.244 12.003 14.820 1.00 88.38 124 VAL A N 1
ATOM 989 C CA . VAL A 1 124 ? -13.194 11.652 13.754 1.00 88.38 124 VAL A CA 1
ATOM 990 C C . VAL A 1 124 ? -14.442 10.969 14.321 1.00 88.38 124 VAL A C 1
ATOM 992 O O . VAL A 1 124 ? -15.550 11.255 13.865 1.00 88.38 124 VAL A O 1
ATOM 995 N N . PHE A 1 125 ? -14.298 10.101 15.320 1.00 90.50 125 PHE A N 1
ATOM 996 C CA . PHE A 1 125 ? -15.417 9.434 15.990 1.00 90.50 125 PHE A CA 1
ATOM 997 C C . PHE A 1 125 ? -16.313 10.441 16.710 1.00 90.50 125 PHE A C 1
ATOM 999 O O . PHE A 1 125 ? -17.526 10.429 16.489 1.00 90.50 125 PHE A O 1
ATOM 1006 N N . ALA A 1 126 ? -15.721 11.381 17.455 1.00 90.31 126 ALA A N 1
ATOM 1007 C CA . ALA A 1 126 ? -16.454 12.458 18.116 1.00 90.31 126 ALA A CA 1
ATOM 1008 C C . ALA A 1 126 ? -17.275 13.291 17.119 1.00 90.31 126 ALA A C 1
ATOM 1010 O O . ALA A 1 126 ? -18.464 13.527 17.336 1.00 90.31 126 ALA A O 1
ATOM 1011 N N . ARG A 1 127 ? -16.686 13.659 15.971 1.00 90.56 127 ARG A N 1
ATOM 1012 C CA . ARG A 1 127 ? -17.383 14.393 14.894 1.00 90.56 127 ARG A CA 1
ATOM 1013 C C . ARG A 1 127 ? -18.532 13.615 14.247 1.00 90.56 127 ARG A C 1
ATOM 1015 O O . ARG A 1 127 ? -19.396 14.228 13.630 1.00 90.56 127 ARG A O 1
ATOM 1022 N N . ASN A 1 128 ? -18.538 12.288 14.361 1.00 91.31 128 ASN A N 1
ATOM 1023 C CA . ASN A 1 128 ? -19.568 11.411 13.800 1.00 91.31 128 ASN A CA 1
ATOM 1024 C C . ASN A 1 128 ? -20.499 10.828 14.885 1.00 91.31 128 ASN A C 1
ATOM 1026 O O . ASN A 1 128 ? -21.192 9.850 14.623 1.00 91.31 128 ASN A O 1
ATOM 1030 N N . GLY A 1 129 ? -20.552 11.433 16.079 1.00 89.12 129 GLY A N 1
ATOM 1031 C CA . GLY A 1 129 ? -21.541 11.094 17.110 1.00 89.12 129 GLY A CA 1
ATOM 1032 C C . GLY A 1 129 ? -21.153 9.950 18.049 1.00 89.12 129 GLY A C 1
ATOM 1033 O O . GLY A 1 129 ? -22.001 9.483 18.805 1.00 89.12 129 GLY A O 1
ATOM 1034 N N . ILE A 1 130 ? -19.892 9.511 18.039 1.00 90.94 130 ILE A N 1
ATOM 1035 C CA . ILE A 1 130 ? -19.362 8.532 18.996 1.00 90.94 130 ILE A CA 1
ATOM 1036 C C . ILE A 1 130 ? -18.559 9.285 20.062 1.00 90.94 130 ILE A C 1
ATOM 1038 O O . ILE A 1 130 ? -17.480 9.811 19.787 1.00 90.94 130 ILE A O 1
ATOM 1042 N N . ARG A 1 131 ? -19.062 9.336 21.298 1.00 88.12 131 ARG A N 1
ATOM 1043 C CA . ARG A 1 131 ? -18.375 9.996 22.414 1.00 88.12 131 ARG A CA 1
ATOM 1044 C C . ARG A 1 131 ? -17.299 9.082 22.998 1.00 88.12 131 ARG A C 1
ATOM 1046 O O . ARG A 1 131 ? -17.589 7.991 23.485 1.00 88.12 131 ARG A O 1
ATOM 1053 N N . ILE A 1 132 ? -16.064 9.571 23.014 1.00 86.88 132 ILE A N 1
ATOM 1054 C CA . ILE A 1 132 ? -14.932 8.858 23.609 1.00 86.88 132 ILE A CA 1
ATOM 1055 C C . ILE A 1 132 ? -14.928 9.087 25.123 1.00 86.88 132 ILE A C 1
ATOM 1057 O O . ILE A 1 132 ? -14.865 10.229 25.576 1.00 86.88 132 ILE A O 1
ATOM 1061 N N . THR A 1 133 ? -15.025 8.015 25.909 1.00 82.56 133 THR A N 1
ATOM 1062 C CA . THR A 1 133 ? -15.008 8.067 27.386 1.00 82.56 133 THR A CA 1
ATOM 1063 C C . THR A 1 133 ? -13.603 7.906 27.963 1.00 82.56 133 THR A C 1
ATOM 1065 O O . THR A 1 133 ? -13.359 8.281 29.107 1.00 82.56 133 THR A O 1
ATOM 1068 N N . GLY A 1 134 ? -12.668 7.397 27.161 1.00 80.75 134 GLY A N 1
ATOM 1069 C CA . GLY A 1 134 ? -11.253 7.288 27.483 1.00 80.75 134 GLY A CA 1
ATOM 1070 C C . GLY A 1 134 ? -10.498 6.461 26.445 1.00 80.75 134 GLY A C 1
ATOM 1071 O O . GLY A 1 134 ? -11.081 5.946 25.488 1.00 80.75 134 GLY A O 1
ATOM 1072 N N . THR A 1 135 ? -9.184 6.352 26.627 1.00 76.69 135 THR A N 1
ATOM 1073 C CA . THR A 1 135 ? -8.302 5.572 25.752 1.00 76.69 135 THR A CA 1
ATOM 1074 C C . THR A 1 135 ? -7.254 4.840 26.578 1.00 76.69 135 THR A C 1
ATOM 1076 O O . THR A 1 135 ? -6.645 5.455 27.457 1.00 76.69 135 THR A O 1
ATOM 1079 N N . SER A 1 136 ? -6.971 3.577 26.256 1.00 71.88 136 SER A N 1
ATOM 1080 C CA . SER A 1 136 ? -5.822 2.856 26.813 1.00 71.88 136 SER A CA 1
ATOM 1081 C C . SER A 1 136 ? -5.090 2.011 25.777 1.00 71.88 136 SER A C 1
ATOM 1083 O O . SER A 1 136 ? -5.567 1.746 24.671 1.00 71.88 136 SER A O 1
ATOM 1085 N N . GLU A 1 137 ? -3.896 1.566 26.155 1.00 68.19 137 GLU A N 1
ATOM 1086 C CA . GLU A 1 137 ? -3.259 0.437 25.494 1.00 68.19 137 GLU A CA 1
ATOM 1087 C C . GLU A 1 137 ? -3.992 -0.855 25.866 1.00 68.19 137 GLU A C 1
ATOM 1089 O O . GLU A 1 137 ? -4.126 -1.180 27.047 1.00 68.19 137 GLU A O 1
ATOM 1094 N N . ALA A 1 138 ? -4.401 -1.626 24.856 1.00 63.50 138 ALA A N 1
ATOM 1095 C CA . ALA A 1 138 ? -4.987 -2.939 25.078 1.00 63.50 138 ALA A CA 1
ATOM 1096 C C . ALA A 1 138 ? -3.958 -3.846 25.775 1.00 63.50 138 ALA A C 1
ATOM 1098 O O . ALA A 1 138 ? -2.966 -4.264 25.170 1.00 63.50 138 ALA A O 1
ATOM 1099 N N . LYS A 1 139 ? -4.192 -4.164 27.052 1.00 58.75 139 LYS A N 1
ATOM 1100 C CA . LYS A 1 139 ? -3.402 -5.172 27.763 1.00 58.75 139 LYS A CA 1
ATOM 1101 C C . LYS A 1 139 ? -3.840 -6.559 27.283 1.00 58.75 139 LYS A C 1
ATOM 1103 O O . LYS A 1 139 ? -5.041 -6.817 27.238 1.00 58.75 139 LYS A O 1
ATOM 1108 N N . PRO A 1 140 ? -2.912 -7.471 26.940 1.00 50.16 140 PRO A N 1
ATOM 1109 C CA . PRO A 1 140 ? -3.270 -8.858 26.662 1.00 50.16 140 PRO A CA 1
ATOM 1110 C C . PRO A 1 140 ? -3.958 -9.454 27.900 1.00 50.16 140 PRO A C 1
ATOM 1112 O O . PRO A 1 140 ? -3.327 -9.604 28.945 1.00 50.16 140 PRO A O 1
ATOM 1115 N N . GLY A 1 141 ? -5.255 -9.745 27.807 1.00 57.81 141 GLY A N 1
ATOM 1116 C CA . GLY A 1 141 ? -6.072 -10.164 28.944 1.00 57.81 141 GLY A CA 1
ATOM 1117 C C . GLY A 1 141 ? -7.386 -10.803 28.499 1.00 57.81 141 GLY A C 1
ATOM 1118 O O . GLY A 1 141 ? -7.871 -10.541 27.408 1.00 57.81 141 GLY A O 1
ATOM 1119 N N . ARG A 1 142 ? -7.906 -11.692 29.350 1.00 53.34 142 ARG A N 1
ATOM 1120 C CA . ARG A 1 142 ? -8.914 -12.750 29.124 1.00 53.34 142 ARG A CA 1
ATOM 1121 C C . ARG A 1 142 ? -10.324 -12.325 28.667 1.00 53.34 142 ARG A C 1
ATOM 1123 O O . ARG A 1 142 ? -11.204 -13.182 28.682 1.00 53.34 142 ARG A O 1
ATOM 1130 N N . SER A 1 143 ? -10.579 -11.070 28.304 1.00 65.75 143 SER A N 1
ATOM 1131 C CA . SER A 1 143 ? -11.936 -10.663 27.926 1.00 65.75 143 SER A CA 1
ATOM 1132 C C . SER A 1 143 ? -12.340 -11.274 26.582 1.00 65.75 143 SER A C 1
ATOM 1134 O O . SER A 1 143 ? -11.558 -11.337 25.626 1.00 65.75 143 SER A O 1
ATOM 1136 N N . LYS A 1 144 ? -13.568 -11.793 26.514 1.00 81.88 144 LYS A N 1
ATOM 1137 C CA . LYS A 1 144 ? -14.115 -12.380 25.293 1.00 81.88 144 LYS A CA 1
ATOM 1138 C C . LYS A 1 144 ? -14.403 -11.258 24.298 1.00 81.88 144 LYS A C 1
ATOM 1140 O O . LYS A 1 144 ? -15.378 -10.532 24.437 1.00 81.88 144 LYS A O 1
ATOM 1145 N N . LEU A 1 145 ? -13.555 -11.134 23.282 1.00 87.19 145 LEU A N 1
ATOM 1146 C CA . LEU A 1 145 ? -13.739 -10.149 22.220 1.00 87.19 145 LEU A CA 1
ATOM 1147 C C . LEU A 1 145 ? -14.825 -10.603 21.242 1.00 87.19 145 LEU A C 1
ATOM 1149 O O . LEU A 1 145 ? -14.763 -11.706 20.690 1.00 87.19 145 LEU A O 1
ATOM 1153 N N . LYS A 1 146 ? -15.792 -9.728 20.980 1.00 90.69 146 LYS A N 1
ATOM 1154 C CA . LYS A 1 146 ? -16.820 -9.902 19.955 1.00 90.69 146 LYS A CA 1
ATOM 1155 C C . LYS A 1 146 ? -16.485 -9.030 18.754 1.00 90.69 146 LYS A C 1
ATOM 1157 O O . LYS A 1 146 ? -16.412 -7.816 18.884 1.00 90.69 146 LYS A O 1
ATOM 1162 N N . LEU A 1 147 ? -16.306 -9.634 17.579 1.00 93.25 147 LEU A N 1
ATOM 1163 C CA . LEU A 1 147 ? -16.182 -8.885 16.325 1.00 93.25 147 LEU A CA 1
ATOM 1164 C C . LEU A 1 147 ? -17.516 -8.190 16.030 1.00 93.25 147 LEU A C 1
ATOM 1166 O O . LEU A 1 147 ? -18.549 -8.857 15.953 1.00 93.25 147 LEU A O 1
ATOM 1170 N N . ILE A 1 148 ? -17.490 -6.868 15.871 1.00 95.00 148 ILE A N 1
ATOM 1171 C CA . ILE A 1 148 ? -18.685 -6.066 15.573 1.00 95.00 148 ILE A CA 1
ATOM 1172 C C . ILE A 1 148 ? -18.672 -5.489 14.157 1.00 95.00 148 ILE A C 1
ATOM 1174 O O . ILE A 1 148 ? -19.733 -5.268 13.582 1.00 95.00 148 ILE A O 1
ATOM 1178 N N . LEU A 1 149 ? -17.490 -5.260 13.576 1.00 95.81 149 LEU A N 1
ATOM 1179 C CA . LEU A 1 149 ? -17.353 -4.743 12.217 1.00 95.81 149 LEU A CA 1
ATOM 1180 C C . LEU A 1 149 ? -16.014 -5.169 11.612 1.00 95.81 149 LEU A C 1
ATOM 1182 O O . LEU A 1 149 ? -14.958 -4.880 12.171 1.00 95.81 149 LEU A O 1
ATOM 1186 N N . THR A 1 150 ? -16.066 -5.747 10.415 1.00 96.38 150 THR A N 1
ATOM 1187 C CA . THR A 1 150 ? -14.933 -5.776 9.485 1.00 96.38 150 THR A CA 1
ATOM 1188 C C . THR A 1 150 ? -15.190 -4.711 8.432 1.00 96.38 150 THR A C 1
ATOM 1190 O O . THR A 1 150 ? -16.166 -4.774 7.683 1.00 96.38 150 THR A O 1
ATOM 1193 N N . HIS A 1 151 ? -14.351 -3.683 8.406 1.00 96.25 151 HIS A N 1
ATOM 1194 C CA . HIS A 1 151 ? -14.433 -2.628 7.412 1.00 96.25 151 HIS A CA 1
ATOM 1195 C C . HIS A 1 151 ? -13.399 -2.872 6.320 1.00 96.25 151 HIS A C 1
ATOM 1197 O O . HIS A 1 151 ? -12.204 -2.789 6.585 1.00 96.25 151 HIS A O 1
ATOM 1203 N N . GLU A 1 152 ? -13.866 -3.101 5.097 1.00 97.25 152 GLU A N 1
ATOM 1204 C CA . GLU A 1 152 ? -13.047 -3.019 3.890 1.00 97.25 152 GLU A CA 1
ATOM 1205 C C . GLU A 1 152 ? -12.973 -1.573 3.389 1.00 97.25 152 GLU A C 1
ATOM 1207 O O . GLU A 1 152 ? -14.008 -0.911 3.246 1.00 97.25 152 GLU A O 1
ATOM 1212 N N . ASN A 1 153 ? -11.761 -1.114 3.077 1.00 94.94 153 ASN A N 1
ATOM 1213 C CA . ASN A 1 153 ? -11.506 0.217 2.544 1.00 94.94 153 ASN A CA 1
ATOM 1214 C C . ASN A 1 153 ? -12.254 0.419 1.220 1.00 94.94 153 ASN A C 1
ATOM 1216 O O . ASN A 1 153 ? -12.284 -0.466 0.353 1.00 94.94 153 ASN A O 1
ATOM 1220 N N . THR A 1 154 ? -12.806 1.613 1.019 1.00 95.94 154 THR A N 1
ATOM 1221 C CA . THR A 1 154 ? -13.466 2.020 -0.231 1.00 95.94 154 THR A CA 1
ATOM 1222 C C . THR A 1 154 ? -12.552 1.998 -1.455 1.00 95.94 154 THR A C 1
ATOM 1224 O O . THR A 1 154 ? -13.049 1.900 -2.582 1.00 95.94 154 THR A O 1
ATOM 1227 N N . ARG A 1 155 ? -11.231 1.983 -1.274 1.00 93.81 155 ARG A N 1
ATOM 1228 C CA . ARG A 1 155 ? -10.230 1.830 -2.336 1.00 93.81 155 ARG A CA 1
ATOM 1229 C C . ARG A 1 155 ? -9.803 0.378 -2.506 1.00 93.81 155 ARG A C 1
ATOM 1231 O O . ARG A 1 155 ? -9.494 -0.323 -1.545 1.00 93.81 155 ARG A O 1
ATOM 1238 N N . THR A 1 156 ? -9.728 -0.053 -3.759 1.00 97.19 156 THR A N 1
ATOM 1239 C CA . THR A 1 156 ? -9.115 -1.335 -4.124 1.00 97.19 156 THR A CA 1
ATOM 1240 C C . THR A 1 156 ? -7.591 -1.220 -4.160 1.00 97.19 156 THR A C 1
ATOM 1242 O O . THR A 1 156 ? -7.034 -0.121 -4.239 1.00 97.19 156 THR A O 1
ATOM 1245 N N . LEU A 1 157 ? -6.884 -2.349 -4.202 1.00 96.69 157 LEU A N 1
ATOM 1246 C CA . LEU A 1 157 ? -5.440 -2.376 -4.416 1.00 96.69 157 LEU A CA 1
ATOM 1247 C C . LEU A 1 157 ? -5.058 -1.680 -5.727 1.00 96.69 157 LEU A C 1
ATOM 1249 O O . LEU A 1 157 ? -4.004 -1.052 -5.790 1.00 96.69 157 LEU A O 1
ATOM 1253 N N . ARG A 1 158 ? -5.905 -1.742 -6.764 1.00 96.25 158 ARG A N 1
ATOM 1254 C CA . ARG A 1 158 ? -5.706 -0.991 -8.015 1.00 96.25 158 ARG A CA 1
ATOM 1255 C C . ARG A 1 158 ? -5.711 0.522 -7.785 1.00 96.25 158 ARG A C 1
ATOM 1257 O O . ARG A 1 158 ? -4.852 1.207 -8.337 1.00 96.25 158 ARG A O 1
ATOM 1264 N N . ASP A 1 159 ? -6.615 1.035 -6.958 1.00 94.94 159 ASP A N 1
ATOM 1265 C CA . ASP A 1 159 ? -6.674 2.464 -6.612 1.00 94.94 159 ASP A CA 1
ATOM 1266 C C . ASP A 1 159 ? -5.471 2.881 -5.758 1.00 94.94 159 ASP A C 1
ATOM 1268 O O . ASP A 1 159 ? -4.839 3.909 -6.004 1.00 94.94 159 ASP A O 1
ATOM 1272 N N . VAL A 1 160 ? -5.095 2.031 -4.801 1.00 93.00 160 VAL A N 1
ATOM 1273 C CA . VAL A 1 160 ? -3.903 2.209 -3.959 1.00 93.00 160 VAL A CA 1
ATOM 1274 C C . VAL A 1 160 ? -2.637 2.229 -4.822 1.00 93.00 160 VAL A C 1
ATOM 1276 O O . VAL A 1 160 ? -1.767 3.077 -4.629 1.00 93.00 160 VAL A O 1
ATOM 1279 N N . ALA A 1 161 ? -2.546 1.343 -5.817 1.00 94.75 161 ALA A N 1
ATOM 1280 C CA . ALA A 1 161 ? -1.435 1.288 -6.760 1.00 94.75 161 ALA A CA 1
ATOM 1281 C C . ALA A 1 161 ? -1.364 2.531 -7.657 1.00 94.75 161 ALA A C 1
ATOM 1283 O O . ALA A 1 161 ? -0.267 3.040 -7.868 1.00 94.75 161 ALA A O 1
ATOM 1284 N N . LYS A 1 162 ? -2.500 3.073 -8.124 1.00 93.31 162 LYS A N 1
ATOM 1285 C CA . LYS A 1 162 ? -2.534 4.362 -8.844 1.00 93.31 162 LYS A CA 1
ATOM 1286 C C . LYS A 1 162 ? -1.900 5.478 -8.011 1.00 93.31 162 LYS A C 1
ATOM 1288 O O . LYS A 1 162 ? -0.997 6.164 -8.482 1.00 93.31 162 LYS A O 1
ATOM 1293 N N . GLY A 1 163 ? -2.317 5.616 -6.751 1.00 88.69 163 GLY A N 1
ATOM 1294 C CA . GLY A 1 163 ? -1.751 6.614 -5.838 1.00 88.69 163 GLY A CA 1
ATOM 1295 C C . GLY A 1 163 ? -0.265 6.384 -5.535 1.00 88.69 163 GLY A C 1
ATOM 1296 O O . GLY A 1 163 ? 0.524 7.332 -5.522 1.00 88.69 163 GLY A O 1
ATOM 1297 N N . LEU A 1 164 ? 0.139 5.124 -5.348 1.00 89.56 164 LEU A N 1
ATOM 1298 C CA . LEU A 1 164 ? 1.541 4.740 -5.175 1.00 89.56 164 LEU A CA 1
ATOM 1299 C C . LEU A 1 164 ? 2.399 5.158 -6.378 1.00 89.56 164 LEU A C 1
ATOM 1301 O O . LEU A 1 164 ? 3.468 5.740 -6.189 1.00 89.56 164 LEU A O 1
ATOM 1305 N N . MET A 1 165 ? 1.943 4.867 -7.596 1.00 92.75 165 MET A N 1
ATOM 1306 C CA . MET A 1 165 ? 2.683 5.148 -8.826 1.00 92.75 165 MET A CA 1
ATOM 1307 C C . MET A 1 165 ? 2.752 6.649 -9.130 1.00 92.75 165 MET A C 1
ATOM 1309 O O . MET A 1 165 ? 3.838 7.137 -9.447 1.00 92.75 165 MET A O 1
ATOM 1313 N N . GLU A 1 166 ? 1.639 7.378 -8.982 1.00 89.38 166 GLU A N 1
ATOM 1314 C CA . GLU A 1 166 ? 1.549 8.829 -9.217 1.00 89.38 166 GLU A CA 1
ATOM 1315 C C . GLU A 1 166 ? 2.486 9.608 -8.287 1.00 89.38 166 GLU A C 1
ATOM 1317 O O . GLU A 1 166 ? 3.280 10.435 -8.738 1.00 89.38 166 GLU A O 1
ATOM 1322 N N . TYR A 1 167 ? 2.426 9.318 -6.984 1.00 84.94 167 TYR A N 1
ATOM 1323 C CA . TYR A 1 167 ? 3.132 10.100 -5.966 1.00 84.94 167 TYR A CA 1
ATOM 1324 C C . TYR A 1 167 ? 4.446 9.476 -5.494 1.00 84.94 167 TYR A C 1
ATOM 1326 O O . TYR A 1 167 ? 5.104 10.045 -4.619 1.00 84.94 167 TYR A O 1
ATOM 1334 N N . SER A 1 168 ? 4.830 8.322 -6.051 1.00 85.31 168 SER A N 1
ATOM 1335 C CA . SER A 1 168 ? 6.014 7.550 -5.654 1.00 85.31 168 SER A CA 1
ATOM 1336 C C . SER A 1 168 ? 6.099 7.367 -4.137 1.00 85.31 168 SER A C 1
ATOM 1338 O O . SER A 1 168 ? 7.080 7.744 -3.494 1.00 85.31 168 SER A O 1
ATOM 1340 N N . ASN A 1 169 ? 5.013 6.872 -3.548 1.00 83.44 169 ASN A N 1
ATOM 1341 C CA . ASN A 1 169 ? 4.848 6.876 -2.103 1.00 83.44 169 ASN A CA 1
ATOM 1342 C C . ASN A 1 169 ? 5.561 5.692 -1.428 1.00 83.44 169 ASN A C 1
ATOM 1344 O O . ASN A 1 169 ? 5.050 4.573 -1.385 1.00 83.44 169 ASN A O 1
ATOM 1348 N N . ASN A 1 170 ? 6.720 5.967 -0.831 1.00 85.56 170 ASN A N 1
ATOM 1349 C CA . ASN A 1 170 ? 7.555 4.946 -0.198 1.00 85.56 170 ASN A CA 1
ATOM 1350 C C . ASN A 1 170 ? 6.872 4.222 0.967 1.00 85.56 170 ASN A C 1
ATOM 1352 O O . ASN A 1 170 ? 7.110 3.033 1.189 1.00 85.56 170 ASN A O 1
ATOM 1356 N N . PHE A 1 171 ? 6.015 4.930 1.704 1.00 83.00 171 PHE A N 1
ATOM 1357 C CA . PHE A 1 171 ? 5.252 4.333 2.790 1.00 83.00 171 PHE A CA 1
ATOM 1358 C C . PHE A 1 171 ? 4.275 3.289 2.246 1.00 83.00 171 PHE A C 1
ATOM 1360 O O . PHE A 1 171 ? 4.321 2.143 2.683 1.00 83.00 171 PHE A O 1
ATOM 1367 N N . ILE A 1 172 ? 3.471 3.648 1.240 1.00 87.50 172 ILE A N 1
ATOM 1368 C CA . ILE A 1 172 ? 2.498 2.729 0.630 1.00 87.50 172 ILE A CA 1
ATOM 1369 C C . ILE A 1 172 ? 3.209 1.494 0.066 1.00 87.50 172 ILE A C 1
ATOM 1371 O O . ILE A 1 172 ? 2.744 0.380 0.285 1.00 87.50 172 ILE A O 1
ATOM 1375 N N . ALA A 1 173 ? 4.357 1.661 -0.597 1.00 90.56 173 ALA A N 1
ATOM 1376 C CA . ALA A 1 173 ? 5.115 0.536 -1.148 1.00 90.56 173 ALA A CA 1
ATOM 1377 C C . ALA A 1 173 ? 5.526 -0.483 -0.069 1.00 90.56 173 ALA A C 1
ATOM 1379 O O . ALA A 1 173 ? 5.258 -1.679 -0.192 1.00 90.56 173 ALA A O 1
ATOM 1380 N N . ASN A 1 174 ? 6.134 -0.004 1.019 1.00 89.75 174 ASN A N 1
ATOM 1381 C CA . ASN A 1 174 ? 6.554 -0.857 2.132 1.00 89.75 174 ASN A CA 1
ATOM 1382 C C . ASN A 1 174 ? 5.364 -1.424 2.918 1.00 89.75 174 ASN A C 1
ATOM 1384 O O . ASN A 1 174 ? 5.431 -2.541 3.434 1.00 89.75 174 ASN A O 1
ATOM 1388 N N . GLN A 1 175 ? 4.263 -0.683 2.982 1.00 88.38 175 GLN A N 1
ATOM 1389 C CA . GLN A 1 175 ? 3.044 -1.124 3.639 1.00 88.38 175 GLN A CA 1
ATOM 1390 C C . GLN A 1 175 ? 2.381 -2.271 2.867 1.00 88.38 175 GLN A C 1
ATOM 1392 O O . GLN A 1 175 ? 2.095 -3.311 3.454 1.00 88.38 175 GLN A O 1
ATOM 1397 N N . VAL A 1 176 ? 2.232 -2.143 1.544 1.00 93.31 176 VAL A N 1
ATOM 1398 C CA . VAL A 1 176 ? 1.743 -3.225 0.671 1.00 93.31 176 VAL A CA 1
ATOM 1399 C C . VAL A 1 176 ? 2.640 -4.458 0.787 1.00 93.31 176 VAL A C 1
ATOM 1401 O O . VAL A 1 176 ? 2.131 -5.567 0.923 1.00 93.31 176 VAL A O 1
ATOM 1404 N N . MET A 1 177 ? 3.966 -4.273 0.801 1.00 93.62 177 MET A N 1
ATOM 1405 C CA . MET A 1 177 ? 4.922 -5.367 1.011 1.00 93.62 177 MET A CA 1
ATOM 1406 C C . MET A 1 177 ? 4.679 -6.088 2.344 1.00 93.62 177 MET A C 1
ATOM 1408 O O . MET A 1 177 ? 4.656 -7.313 2.396 1.00 93.62 177 MET A O 1
ATOM 1412 N N . THR A 1 178 ? 4.450 -5.336 3.420 1.00 92.44 178 THR A N 1
ATOM 1413 C CA . THR A 1 178 ? 4.174 -5.901 4.748 1.00 92.44 178 THR A CA 1
ATOM 1414 C C . THR A 1 178 ? 2.854 -6.679 4.766 1.00 92.44 178 THR A C 1
ATOM 1416 O O . THR A 1 178 ? 2.811 -7.792 5.289 1.00 92.44 178 THR A O 1
ATOM 1419 N N . VAL A 1 179 ? 1.804 -6.139 4.136 1.00 93.94 179 VAL A N 1
ATOM 1420 C CA . VAL A 1 179 ? 0.486 -6.789 4.015 1.00 93.94 179 VAL A CA 1
ATOM 1421 C C . VAL A 1 179 ? 0.580 -8.102 3.246 1.00 93.94 179 VAL A C 1
ATOM 1423 O O . VAL A 1 179 ? 0.027 -9.093 3.700 1.00 93.94 179 VAL A O 1
ATOM 1426 N N . ILE A 1 180 ? 1.357 -8.163 2.159 1.00 94.75 180 ILE A N 1
ATOM 1427 C CA . ILE A 1 180 ? 1.634 -9.428 1.453 1.00 94.75 180 ILE A CA 1
ATOM 1428 C C . ILE A 1 180 ? 2.184 -10.488 2.421 1.00 94.75 180 ILE A C 1
ATOM 1430 O O . ILE A 1 180 ? 1.776 -11.645 2.365 1.00 94.75 180 ILE A O 1
ATOM 1434 N N . GLY A 1 181 ? 3.079 -10.098 3.334 1.00 94.75 181 GLY A N 1
ATOM 1435 C CA . GLY A 1 181 ? 3.622 -11.000 4.349 1.00 94.75 181 GLY A CA 1
ATOM 1436 C C . GLY A 1 181 ? 2.568 -11.533 5.321 1.00 94.75 181 GLY A C 1
ATOM 1437 O O . GLY A 1 181 ? 2.606 -12.716 5.654 1.00 94.75 181 GLY A O 1
ATOM 1438 N N . GLY A 1 182 ? 1.645 -10.669 5.755 1.00 93.56 182 GLY A N 1
ATOM 1439 C CA . GLY A 1 182 ? 0.583 -11.013 6.707 1.00 93.56 182 GLY A CA 1
ATOM 1440 C C . GLY A 1 182 ? -0.525 -11.855 6.090 1.00 93.56 182 GLY A C 1
ATOM 1441 O O . GLY A 1 182 ? -0.936 -12.849 6.674 1.00 93.56 182 GLY A O 1
ATOM 1442 N N . GLU A 1 183 ? -0.942 -11.525 4.873 1.00 95.00 183 GLU A N 1
ATOM 1443 C CA . GLU A 1 183 ? -1.929 -12.309 4.125 1.00 95.00 183 GLU A CA 1
ATOM 1444 C C . GLU A 1 183 ? -1.397 -13.706 3.765 1.00 95.00 183 GLU A C 1
ATOM 1446 O O . GLU A 1 183 ? -2.160 -14.663 3.691 1.00 95.00 183 GLU A O 1
ATOM 1451 N N . TYR A 1 184 ? -0.080 -13.856 3.580 1.00 95.44 184 TYR A N 1
ATOM 1452 C CA . TYR A 1 184 ? 0.526 -15.151 3.266 1.00 95.44 184 TYR A CA 1
ATOM 1453 C C . TYR A 1 184 ? 0.827 -16.009 4.509 1.00 95.44 184 TYR A C 1
ATOM 1455 O O . TYR A 1 184 ? 0.571 -17.209 4.493 1.00 95.44 184 TYR A O 1
ATOM 1463 N N . ASN A 1 185 ? 1.405 -15.435 5.575 1.00 94.31 185 ASN A N 1
ATOM 1464 C CA . ASN A 1 185 ? 1.866 -16.194 6.755 1.00 94.31 185 ASN A CA 1
ATOM 1465 C C . ASN A 1 185 ? 0.981 -16.025 8.002 1.00 94.31 185 ASN A C 1
ATOM 1467 O O . ASN A 1 185 ? 1.269 -16.623 9.039 1.00 94.31 185 ASN A O 1
ATOM 1471 N N . GLY A 1 186 ? -0.059 -15.198 7.932 1.00 91.94 186 GLY A N 1
ATOM 1472 C CA . GLY A 1 186 ? -0.823 -14.752 9.090 1.00 91.94 186 GLY A CA 1
ATOM 1473 C C . GLY A 1 186 ? -0.215 -13.529 9.788 1.00 91.94 186 GLY A C 1
ATOM 1474 O O . GLY A 1 186 ? 0.893 -13.073 9.499 1.00 91.94 186 GLY A O 1
ATOM 1475 N N . TYR A 1 187 ? -0.982 -12.989 10.733 1.00 86.31 187 TYR A N 1
ATOM 1476 C CA . TYR A 1 187 ? -0.642 -11.803 11.518 1.00 86.31 187 TYR A CA 1
ATOM 1477 C C . TYR A 1 187 ? -0.273 -12.190 12.964 1.00 86.31 187 TYR A C 1
ATOM 1479 O O . TYR A 1 187 ? -0.877 -13.118 13.507 1.00 86.31 187 TYR A O 1
ATOM 1487 N N . PRO A 1 188 ? 0.647 -11.470 13.642 1.00 85.75 188 PRO A N 1
ATOM 1488 C CA . PRO A 1 188 ? 1.323 -10.237 13.218 1.00 85.75 188 PRO A CA 1
ATOM 1489 C C . PRO A 1 188 ? 2.417 -10.470 12.162 1.00 85.75 188 PRO A C 1
ATOM 1491 O O . PRO A 1 188 ? 2.972 -11.557 12.060 1.00 85.75 188 PRO A O 1
ATOM 1494 N N . THR A 1 189 ? 2.750 -9.425 11.399 1.00 88.50 189 THR A N 1
ATOM 1495 C CA . THR A 1 189 ? 3.757 -9.469 10.322 1.00 88.50 189 THR A CA 1
ATOM 1496 C C . THR A 1 189 ? 4.629 -8.208 10.322 1.00 88.50 189 THR A C 1
ATOM 1498 O O . THR A 1 189 ? 4.319 -7.213 10.982 1.00 88.50 189 THR A O 1
ATOM 1501 N N . ASP A 1 190 ? 5.719 -8.245 9.562 1.00 86.56 190 ASP A N 1
ATOM 1502 C CA . ASP A 1 190 ? 6.648 -7.142 9.347 1.00 86.56 190 ASP A CA 1
ATOM 1503 C C . ASP A 1 190 ? 7.142 -7.081 7.888 1.00 86.56 190 ASP A C 1
ATOM 1505 O O . ASP A 1 190 ? 6.865 -7.953 7.058 1.00 86.56 190 ASP A O 1
ATOM 1509 N N . LEU A 1 191 ? 7.897 -6.027 7.561 1.00 88.19 191 LEU A N 1
ATOM 1510 C CA . LEU A 1 191 ? 8.431 -5.828 6.212 1.00 88.19 191 LEU A CA 1
ATOM 1511 C C . LEU A 1 191 ? 9.348 -6.980 5.770 1.00 88.19 191 LEU A C 1
ATOM 1513 O O . LEU A 1 191 ? 9.358 -7.331 4.593 1.00 88.19 191 LEU A O 1
ATOM 1517 N N . GLN A 1 192 ? 10.108 -7.581 6.692 1.00 93.31 192 GLN A N 1
ATOM 1518 C CA . GLN A 1 192 ? 11.023 -8.681 6.369 1.00 93.31 192 GLN A CA 1
ATOM 1519 C C . GLN A 1 192 ? 10.261 -9.946 5.980 1.00 93.31 192 GLN A C 1
ATOM 1521 O O . GLN A 1 192 ? 10.641 -10.640 5.037 1.00 93.31 192 GLN A O 1
ATOM 1526 N N . THR A 1 193 ? 9.157 -10.223 6.664 1.00 93.25 193 THR A N 1
ATOM 1527 C CA . THR A 1 193 ? 8.223 -11.295 6.321 1.00 93.25 193 THR A CA 1
ATOM 1528 C C . THR A 1 193 ? 7.607 -11.048 4.949 1.00 93.25 193 THR A C 1
ATOM 1530 O O . THR A 1 193 ? 7.621 -11.949 4.111 1.00 93.25 193 THR A O 1
ATOM 1533 N N . GLY A 1 194 ? 7.198 -9.808 4.668 1.00 95.12 194 GLY A N 1
ATOM 1534 C CA . GLY A 1 194 ? 6.772 -9.373 3.337 1.00 95.12 194 GLY A CA 1
ATOM 1535 C C . GLY A 1 194 ? 7.810 -9.626 2.241 1.00 95.12 194 GLY A C 1
ATOM 1536 O O . GLY A 1 194 ? 7.500 -10.233 1.219 1.00 95.12 194 GLY A O 1
ATOM 1537 N N . LEU A 1 195 ? 9.067 -9.238 2.472 1.00 95.81 195 LEU A N 1
ATOM 1538 C CA . LEU A 1 195 ? 10.165 -9.447 1.522 1.00 95.81 195 LEU A CA 1
ATOM 1539 C C . LEU A 1 195 ? 10.457 -10.929 1.269 1.00 95.81 195 LEU A C 1
ATOM 1541 O O . LEU A 1 195 ? 10.741 -11.295 0.130 1.00 95.81 195 LEU A O 1
ATOM 1545 N N . ARG A 1 196 ? 10.379 -11.792 2.292 1.00 95.56 196 ARG A N 1
ATOM 1546 C CA . ARG A 1 196 ? 10.533 -13.248 2.107 1.00 95.56 196 ARG A CA 1
ATOM 1547 C C . ARG A 1 196 ? 9.452 -13.804 1.181 1.00 95.56 196 ARG A C 1
ATOM 1549 O O . ARG A 1 196 ? 9.776 -14.531 0.245 1.00 95.56 196 ARG A O 1
ATOM 1556 N N . VAL A 1 197 ? 8.196 -13.415 1.398 1.00 95.81 197 VAL A N 1
ATOM 1557 C CA . VAL A 1 197 ? 7.066 -13.828 0.550 1.00 95.81 197 VAL A CA 1
ATOM 1558 C C . VAL A 1 197 ? 7.209 -13.267 -0.864 1.00 95.81 197 VAL A C 1
ATOM 1560 O O . VAL A 1 197 ? 7.048 -13.995 -1.837 1.00 95.81 197 VAL A O 1
ATOM 1563 N N . PHE A 1 198 ? 7.598 -12.000 -1.004 1.00 94.56 198 PHE A N 1
ATOM 1564 C CA . PHE A 1 198 ? 7.847 -11.389 -2.306 1.00 94.56 198 PHE A CA 1
ATOM 1565 C C . PHE A 1 198 ? 8.966 -12.090 -3.081 1.00 94.56 198 PHE A C 1
ATOM 1567 O O . PHE A 1 198 ? 8.812 -12.323 -4.276 1.00 94.56 198 PHE A O 1
ATOM 1574 N N . ARG A 1 199 ? 10.076 -12.465 -2.433 1.00 93.88 199 ARG A N 1
ATOM 1575 C CA . ARG A 1 199 ? 11.154 -13.232 -3.086 1.00 93.88 199 ARG A CA 1
ATOM 1576 C C . ARG A 1 199 ? 10.654 -14.578 -3.591 1.00 93.88 199 ARG A C 1
ATOM 1578 O O . ARG A 1 199 ? 10.944 -14.913 -4.733 1.00 93.88 199 ARG A O 1
ATOM 1585 N N . ARG A 1 200 ? 9.857 -15.284 -2.784 1.00 93.94 200 ARG A N 1
ATOM 1586 C CA . ARG A 1 200 ? 9.221 -16.540 -3.188 1.00 93.94 200 ARG A CA 1
ATOM 1587 C C . ARG A 1 200 ? 8.321 -16.350 -4.410 1.00 93.94 200 ARG A C 1
ATOM 1589 O O . ARG A 1 200 ? 8.500 -17.045 -5.399 1.00 93.94 200 ARG A O 1
ATOM 1596 N N . ILE A 1 201 ? 7.422 -15.365 -4.379 1.00 92.50 201 ILE A N 1
ATOM 1597 C CA . ILE A 1 201 ? 6.543 -15.052 -5.517 1.00 92.50 201 ILE A CA 1
ATOM 1598 C C . ILE A 1 201 ? 7.369 -14.711 -6.768 1.00 92.50 201 ILE A C 1
ATOM 1600 O O . ILE A 1 201 ? 7.038 -15.155 -7.861 1.00 92.50 201 ILE A O 1
ATOM 1604 N N . ASN A 1 202 ? 8.464 -13.955 -6.635 1.00 93.00 202 ASN A N 1
ATOM 1605 C CA . ASN A 1 202 ? 9.333 -13.661 -7.779 1.00 93.00 202 ASN A CA 1
ATOM 1606 C C . ASN A 1 202 ? 10.036 -14.901 -8.324 1.00 93.00 202 ASN A C 1
ATOM 1608 O O . ASN A 1 202 ? 10.139 -15.020 -9.535 1.00 93.00 202 ASN A O 1
ATOM 1612 N N . GLN A 1 203 ? 10.487 -15.820 -7.469 1.00 93.31 203 GLN A N 1
ATOM 1613 C CA . GLN A 1 203 ? 11.069 -17.091 -7.914 1.00 93.31 203 GLN A CA 1
ATOM 1614 C C . GLN A 1 203 ? 10.032 -17.961 -8.636 1.00 93.31 203 GLN A C 1
ATOM 1616 O O . GLN A 1 203 ? 10.364 -18.620 -9.614 1.00 93.31 203 GLN A O 1
ATOM 1621 N N . GLU A 1 204 ? 8.771 -17.931 -8.197 1.00 93.19 204 GLU A N 1
ATOM 1622 C CA . GLU A 1 204 ? 7.672 -18.649 -8.853 1.00 93.19 204 GLU A CA 1
ATOM 1623 C C . GLU A 1 204 ? 7.313 -18.035 -10.223 1.00 93.19 204 GLU A C 1
ATOM 1625 O O . GLU A 1 204 ? 7.071 -18.767 -11.181 1.00 93.19 204 GLU A O 1
ATOM 1630 N N . ILE A 1 205 ? 7.302 -16.702 -10.348 1.00 92.44 205 ILE A N 1
ATOM 1631 C CA . ILE A 1 205 ? 6.941 -16.000 -11.598 1.00 92.44 205 ILE A CA 1
ATOM 1632 C C . ILE A 1 205 ? 8.127 -15.908 -12.581 1.00 92.44 205 ILE A C 1
ATOM 1634 O O . ILE A 1 205 ? 7.938 -15.941 -13.800 1.00 92.44 205 ILE A O 1
ATOM 1638 N N . PHE A 1 206 ? 9.351 -15.777 -12.070 1.00 95.44 206 PHE A N 1
ATOM 1639 C CA . PHE A 1 206 ? 10.577 -15.534 -12.836 1.00 95.44 206 PHE A CA 1
ATOM 1640 C C . PHE A 1 206 ? 11.712 -16.505 -12.444 1.00 95.44 206 PHE A C 1
ATOM 1642 O O . PHE A 1 206 ? 12.790 -16.055 -12.043 1.00 95.44 206 PHE A O 1
ATOM 1649 N N . PRO A 1 207 ? 11.509 -17.831 -12.563 1.00 95.25 207 PRO A N 1
ATOM 1650 C CA . PRO A 1 207 ? 12.475 -18.829 -12.093 1.00 95.25 207 PRO A CA 1
ATOM 1651 C C . PRO A 1 207 ? 13.835 -18.747 -12.804 1.00 95.25 207 PRO A C 1
ATOM 1653 O O . PRO A 1 207 ? 14.858 -19.101 -12.230 1.00 95.25 207 PRO A O 1
ATOM 1656 N N . ASP A 1 208 ? 13.867 -18.244 -14.039 1.00 96.69 208 ASP A N 1
ATOM 1657 C CA . ASP A 1 208 ? 15.068 -18.097 -14.867 1.00 96.69 208 ASP A CA 1
ATOM 1658 C C . ASP A 1 208 ? 15.855 -16.796 -14.611 1.00 96.69 208 ASP A C 1
ATOM 1660 O O . ASP A 1 208 ? 16.883 -16.556 -15.244 1.00 96.69 208 ASP A O 1
ATOM 1664 N N . LEU A 1 209 ? 15.379 -15.934 -13.705 1.00 95.75 209 LEU A N 1
ATOM 1665 C CA . LEU A 1 209 ? 15.964 -14.612 -13.443 1.00 95.75 209 LEU A CA 1
ATOM 1666 C C . LEU A 1 209 ? 16.632 -14.505 -12.068 1.00 95.75 209 LEU A C 1
ATOM 1668 O O . LEU A 1 209 ? 16.900 -13.393 -11.601 1.00 95.75 209 LEU A O 1
ATOM 1672 N N . GLU A 1 210 ? 16.910 -15.631 -11.412 1.00 90.50 210 GLU A N 1
ATOM 1673 C CA . GLU A 1 210 ? 17.666 -15.636 -10.161 1.00 90.50 210 GLU A CA 1
ATOM 1674 C C . GLU A 1 210 ? 19.012 -14.901 -10.328 1.00 90.50 210 GLU A C 1
ATOM 1676 O O . GLU A 1 210 ? 19.665 -14.962 -11.369 1.00 90.50 210 GLU A O 1
ATOM 1681 N N . GLY A 1 211 ? 19.392 -14.111 -9.321 1.00 93.25 211 GLY A N 1
ATOM 1682 C CA . GLY A 1 211 ? 20.592 -13.266 -9.364 1.00 93.25 211 GLY A CA 1
ATOM 1683 C C . GLY A 1 211 ? 20.451 -11.963 -10.163 1.00 93.25 211 GLY A C 1
ATOM 1684 O O . GLY A 1 211 ? 21.319 -11.098 -10.060 1.00 93.25 211 GLY A O 1
ATOM 1685 N N . GLN A 1 212 ? 19.355 -11.751 -10.902 1.00 96.56 212 GLN A N 1
ATOM 1686 C CA . GLN A 1 212 ? 19.111 -10.497 -11.636 1.00 96.56 212 GLN A CA 1
ATOM 1687 C C . GLN A 1 212 ? 18.358 -9.435 -10.824 1.00 96.56 212 GLN A C 1
ATOM 1689 O O . GLN A 1 212 ? 18.107 -8.330 -11.316 1.00 96.56 212 GLN A O 1
ATOM 1694 N N . TYR A 1 213 ? 17.994 -9.753 -9.583 1.00 95.44 213 TYR A N 1
ATOM 1695 C CA . TYR A 1 213 ? 17.325 -8.841 -8.671 1.00 95.44 213 TYR A CA 1
ATOM 1696 C C . TYR A 1 213 ? 17.725 -9.102 -7.214 1.00 95.44 213 TYR A C 1
ATOM 1698 O O . TYR A 1 213 ? 17.951 -10.236 -6.800 1.00 95.44 213 TYR A O 1
ATOM 1706 N N . ALA A 1 214 ? 17.766 -8.040 -6.414 1.00 95.06 214 ALA A N 1
ATOM 1707 C CA . ALA A 1 214 ? 17.928 -8.084 -4.968 1.00 95.06 214 ALA A CA 1
ATOM 1708 C C . ALA A 1 214 ? 17.116 -6.944 -4.346 1.00 95.06 214 ALA A C 1
ATOM 1710 O O . ALA A 1 214 ? 17.299 -5.781 -4.704 1.00 95.06 214 ALA A O 1
ATOM 1711 N N . PHE A 1 215 ? 16.220 -7.277 -3.416 1.00 94.81 215 PHE A N 1
ATOM 1712 C CA . PHE A 1 215 ? 15.352 -6.310 -2.742 1.00 94.81 215 PHE A CA 1
ATOM 1713 C C . PHE A 1 215 ? 15.563 -6.349 -1.231 1.00 94.81 215 PHE A C 1
ATOM 1715 O O . PHE A 1 215 ? 15.474 -7.413 -0.602 1.00 94.81 215 PHE A O 1
ATOM 1722 N N . TYR A 1 216 ? 15.795 -5.169 -0.666 1.00 94.12 216 TYR A N 1
ATOM 1723 C CA . TYR A 1 216 ? 15.983 -4.917 0.763 1.00 94.12 216 TYR A CA 1
ATOM 1724 C C . TYR A 1 216 ? 14.801 -4.160 1.374 1.00 94.12 216 TYR A C 1
ATOM 1726 O O . TYR A 1 216 ? 14.645 -4.142 2.593 1.00 94.12 216 TYR A O 1
ATOM 1734 N N . GLU A 1 217 ? 13.961 -3.558 0.531 1.00 91.69 217 GLU A N 1
ATOM 1735 C CA . GLU A 1 217 ? 12.685 -2.930 0.868 1.00 91.69 217 GLU A CA 1
ATOM 1736 C C . GLU A 1 217 ? 11.861 -2.711 -0.420 1.00 91.69 217 GLU A C 1
ATOM 1738 O O . GLU A 1 217 ? 12.342 -2.986 -1.520 1.00 91.69 217 GLU A O 1
ATOM 1743 N N . GLY A 1 218 ? 10.602 -2.288 -0.296 1.00 88.25 218 GLY A N 1
ATOM 1744 C CA . GLY A 1 218 ? 9.650 -2.226 -1.411 1.00 88.25 218 GLY A CA 1
ATOM 1745 C C . GLY A 1 218 ? 9.576 -0.888 -2.155 1.00 88.25 218 GLY A C 1
ATOM 1746 O O . GLY A 1 218 ? 8.974 -0.835 -3.223 1.00 88.25 218 GLY A O 1
ATOM 1747 N N . SER A 1 219 ? 10.138 0.198 -1.618 1.00 89.62 219 SER A N 1
ATOM 1748 C CA . SER A 1 219 ? 9.988 1.555 -2.169 1.00 89.62 219 SER A CA 1
ATOM 1749 C C . SER A 1 219 ? 11.058 1.994 -3.167 1.00 89.62 219 SER A C 1
ATOM 1751 O O . SER A 1 219 ? 10.825 2.936 -3.924 1.00 89.62 219 SER A O 1
ATOM 1753 N N . GLY A 1 220 ? 12.218 1.339 -3.191 1.00 89.19 220 GLY A N 1
ATOM 1754 C CA . GLY A 1 220 ? 13.364 1.745 -4.007 1.00 89.19 220 GLY A CA 1
ATOM 1755 C C . GLY A 1 220 ? 14.324 2.720 -3.313 1.00 89.19 220 GLY A C 1
ATOM 1756 O O . GLY A 1 220 ? 15.249 3.200 -3.959 1.00 89.19 220 GLY A O 1
ATOM 1757 N N . LEU A 1 221 ? 14.131 3.021 -2.023 1.00 88.31 221 LEU A N 1
ATOM 1758 C CA . LEU A 1 221 ? 15.019 3.892 -1.242 1.00 88.31 221 LEU A CA 1
ATOM 1759 C C . LEU A 1 221 ? 16.350 3.232 -0.884 1.00 88.31 221 LEU A C 1
ATOM 1761 O O . LEU A 1 221 ? 17.350 3.934 -0.718 1.00 88.31 221 LEU A O 1
ATOM 1765 N N . SER A 1 222 ? 16.368 1.909 -0.709 1.00 90.44 222 SER A N 1
ATOM 1766 C CA . SER A 1 222 ? 17.614 1.232 -0.361 1.00 90.44 222 SER A CA 1
ATOM 1767 C C . SER A 1 222 ? 18.586 1.289 -1.534 1.00 90.44 222 SER A C 1
ATOM 1769 O O . SER A 1 222 ? 18.290 0.808 -2.630 1.00 90.44 222 SER A O 1
ATOM 1771 N N . ARG A 1 223 ? 19.788 1.814 -1.271 1.00 90.50 223 ARG A N 1
ATOM 1772 C CA . ARG A 1 223 ? 20.917 1.762 -2.206 1.00 90.50 223 ARG A CA 1
ATOM 1773 C C . ARG A 1 223 ? 21.454 0.351 -2.408 1.00 90.50 223 ARG A C 1
ATOM 1775 O O . ARG A 1 223 ? 22.305 0.188 -3.273 1.00 90.50 223 ARG A O 1
ATOM 1782 N N . ASP A 1 224 ? 20.957 -0.645 -1.681 1.00 93.94 224 ASP A N 1
ATOM 1783 C CA . ASP A 1 224 ? 21.308 -2.056 -1.859 1.00 93.94 224 ASP A CA 1
ATOM 1784 C C . ASP A 1 224 ? 20.341 -2.782 -2.798 1.00 93.94 224 ASP A C 1
ATOM 1786 O O . ASP A 1 224 ? 20.640 -3.879 -3.262 1.00 93.94 224 ASP A O 1
ATOM 1790 N N . ASN A 1 225 ? 19.208 -2.162 -3.156 1.00 94.81 225 ASN A N 1
ATOM 1791 C CA . ASN A 1 225 ? 18.333 -2.726 -4.177 1.00 94.81 225 ASN A CA 1
ATOM 1792 C C . ASN A 1 225 ? 19.084 -2.830 -5.515 1.00 94.81 225 ASN A C 1
ATOM 1794 O O . ASN A 1 225 ? 19.722 -1.874 -5.970 1.00 94.81 225 ASN A O 1
ATOM 1798 N N . ARG A 1 226 ? 19.010 -3.990 -6.166 1.00 94.25 226 ARG A N 1
ATOM 1799 C CA . ARG A 1 226 ? 19.607 -4.254 -7.484 1.00 94.25 226 ARG A CA 1
ATOM 1800 C C . ARG A 1 226 ? 18.549 -4.857 -8.388 1.00 94.25 226 ARG A C 1
ATOM 1802 O O . ARG A 1 226 ? 17.805 -5.726 -7.955 1.00 94.25 226 ARG A O 1
ATOM 1809 N N . VAL A 1 227 ? 18.493 -4.408 -9.634 1.00 95.50 227 VAL A N 1
ATOM 1810 C CA . VAL A 1 227 ? 17.670 -5.002 -10.694 1.00 95.50 227 VAL A CA 1
ATOM 1811 C C . VAL A 1 227 ? 18.396 -4.832 -12.023 1.00 95.50 227 VAL A C 1
ATOM 1813 O O . VAL A 1 227 ? 19.002 -3.786 -12.258 1.00 95.50 227 VAL A O 1
ATOM 1816 N N . THR A 1 228 ? 18.334 -5.830 -12.900 1.00 96.50 228 THR A N 1
ATOM 1817 C CA . THR A 1 228 ? 18.772 -5.680 -14.296 1.00 96.50 228 THR A CA 1
ATOM 1818 C C . THR A 1 228 ? 17.647 -5.097 -15.156 1.00 96.50 228 THR A C 1
ATOM 1820 O O . THR A 1 228 ? 16.460 -5.211 -14.827 1.00 96.50 228 THR A O 1
ATOM 1823 N N . CYS A 1 229 ? 17.996 -4.511 -16.307 1.00 96.56 229 CYS A N 1
ATOM 1824 C CA . CYS A 1 229 ? 16.995 -4.107 -17.300 1.00 96.56 229 CYS A CA 1
ATOM 1825 C C . CYS A 1 229 ? 16.174 -5.308 -17.794 1.00 96.56 229 CYS A C 1
ATOM 1827 O O . CYS A 1 229 ? 14.967 -5.180 -17.963 1.00 96.56 229 CYS A O 1
ATOM 1829 N N . ASN A 1 230 ? 16.800 -6.478 -17.964 1.00 97.31 230 ASN A N 1
ATOM 1830 C CA . ASN A 1 230 ? 16.117 -7.703 -18.385 1.00 97.31 230 ASN A CA 1
ATOM 1831 C C . ASN A 1 230 ? 15.036 -8.139 -17.379 1.00 97.31 230 ASN A C 1
ATOM 1833 O O . ASN A 1 230 ? 13.891 -8.375 -17.767 1.00 97.31 230 ASN A O 1
ATOM 1837 N N . TYR A 1 231 ? 15.359 -8.151 -16.081 1.00 97.56 231 TYR A N 1
ATOM 1838 C CA . TYR A 1 231 ? 14.375 -8.418 -15.032 1.00 97.56 231 TYR A CA 1
ATOM 1839 C C . TYR A 1 231 ? 13.220 -7.410 -15.072 1.00 97.56 231 TYR A C 1
ATOM 1841 O O . TYR A 1 231 ? 12.053 -7.797 -15.097 1.00 97.56 231 TYR A O 1
ATOM 1849 N N . MET A 1 232 ? 13.523 -6.112 -1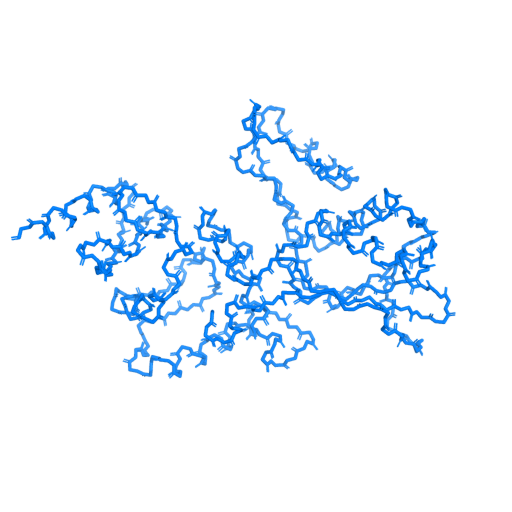5.147 1.00 97.62 232 MET A N 1
ATOM 1850 C CA . MET A 1 232 ? 12.478 -5.087 -15.164 1.00 97.62 232 MET A CA 1
ATOM 1851 C C . MET A 1 232 ? 11.599 -5.166 -16.424 1.00 97.62 232 MET A C 1
ATOM 1853 O O . MET A 1 232 ? 10.390 -4.972 -16.335 1.00 97.62 232 MET A O 1
ATOM 1857 N N . MET A 1 233 ? 12.160 -5.522 -17.584 1.00 97.81 233 MET A N 1
ATOM 1858 C CA . MET A 1 233 ? 11.382 -5.777 -18.801 1.00 97.81 233 MET A CA 1
ATOM 1859 C C . MET A 1 233 ? 10.403 -6.938 -18.607 1.00 97.81 233 MET A C 1
ATOM 1861 O O . MET A 1 233 ? 9.233 -6.818 -18.970 1.00 97.81 233 MET A O 1
ATOM 1865 N N . ARG A 1 234 ? 10.838 -8.039 -17.981 1.00 97.12 234 ARG A N 1
ATOM 1866 C CA . ARG A 1 234 ? 9.973 -9.185 -17.644 1.00 97.12 234 ARG A CA 1
ATOM 1867 C C . ARG A 1 234 ? 8.862 -8.799 -16.666 1.00 97.12 234 ARG A C 1
ATOM 1869 O O . ARG A 1 234 ? 7.715 -9.200 -16.868 1.00 97.12 234 ARG A O 1
ATOM 1876 N N . VAL A 1 235 ? 9.171 -7.958 -15.679 1.00 96.56 235 VAL A N 1
ATOM 1877 C CA . VAL A 1 235 ? 8.166 -7.375 -14.778 1.00 96.56 235 VAL A CA 1
ATOM 1878 C C . VAL A 1 235 ? 7.150 -6.536 -15.553 1.00 96.56 235 VAL A C 1
ATOM 1880 O O . VAL A 1 235 ? 5.956 -6.700 -15.325 1.00 96.56 235 VAL A O 1
ATOM 1883 N N . LEU A 1 236 ? 7.572 -5.684 -16.494 1.00 97.38 236 LEU A N 1
ATOM 1884 C CA . LEU A 1 236 ? 6.641 -4.915 -17.329 1.00 97.38 236 LEU A CA 1
ATOM 1885 C C . LEU A 1 236 ? 5.756 -5.836 -18.186 1.00 97.38 236 LEU A C 1
ATOM 1887 O O . LEU A 1 236 ? 4.542 -5.671 -18.224 1.00 97.38 236 LEU A O 1
ATOM 1891 N N . TYR A 1 237 ? 6.303 -6.879 -18.808 1.00 96.06 237 TYR A N 1
ATOM 1892 C CA . TYR A 1 237 ? 5.463 -7.828 -19.548 1.00 96.06 237 TYR A CA 1
ATOM 1893 C C . TYR A 1 237 ? 4.378 -8.473 -18.672 1.00 96.06 237 TYR A C 1
ATOM 1895 O O . TYR A 1 237 ? 3.220 -8.534 -19.091 1.00 96.06 237 TYR A O 1
ATOM 1903 N N . ALA A 1 238 ? 4.718 -8.885 -17.447 1.00 94.31 238 ALA A N 1
ATOM 1904 C CA . ALA A 1 238 ? 3.747 -9.413 -16.486 1.00 94.31 238 ALA A CA 1
ATOM 1905 C C . ALA A 1 238 ? 2.749 -8.338 -16.007 1.00 94.31 238 ALA A C 1
ATOM 1907 O O . ALA A 1 238 ? 1.557 -8.597 -15.847 1.00 94.31 238 ALA A O 1
ATOM 1908 N N . TYR A 1 239 ? 3.214 -7.099 -15.834 1.00 95.19 239 T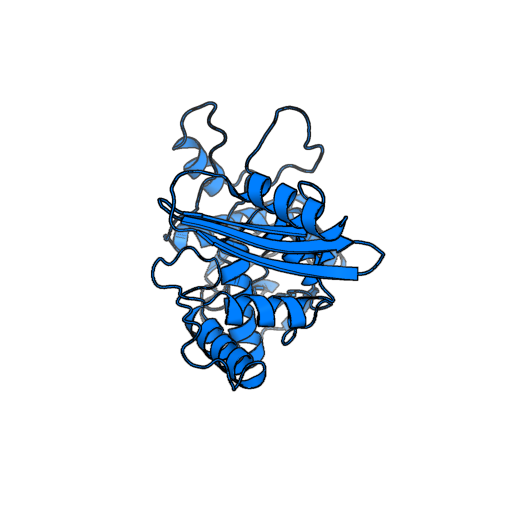YR A N 1
ATOM 1909 C CA . TYR A 1 239 ? 2.422 -5.975 -15.334 1.00 95.19 239 TYR A CA 1
ATOM 1910 C C . TYR A 1 239 ? 1.517 -5.328 -16.392 1.00 95.19 239 TYR A C 1
ATOM 1912 O O . TYR A 1 239 ? 0.730 -4.438 -16.063 1.00 95.19 239 TYR A O 1
ATOM 1920 N N . ARG A 1 240 ? 1.588 -5.764 -17.656 1.00 95.06 240 ARG A N 1
ATOM 1921 C CA . ARG A 1 240 ? 0.943 -5.102 -18.799 1.00 95.06 240 ARG A CA 1
ATOM 1922 C C . ARG A 1 240 ? -0.547 -4.818 -18.611 1.00 95.06 240 ARG A C 1
ATOM 1924 O O . ARG A 1 240 ? -1.013 -3.789 -19.063 1.00 95.06 240 ARG A O 1
ATOM 1931 N N . ASN A 1 241 ? -1.295 -5.675 -17.911 1.00 94.38 241 ASN A N 1
ATOM 1932 C CA . ASN A 1 241 ? -2.743 -5.502 -17.702 1.00 94.38 241 ASN A CA 1
ATOM 1933 C C . ASN A 1 241 ? -3.081 -4.447 -16.626 1.00 94.38 241 ASN A C 1
ATOM 1935 O O . ASN A 1 241 ? -4.249 -4.164 -16.366 1.00 94.38 241 ASN A O 1
ATOM 1939 N N . TYR A 1 242 ? -2.063 -3.876 -15.981 1.00 95.56 242 TYR A N 1
ATOM 1940 C CA . TYR A 1 242 ? -2.171 -2.861 -14.935 1.00 95.56 242 TYR A CA 1
ATOM 1941 C C . TYR A 1 242 ? -1.448 -1.559 -15.316 1.00 95.56 242 TYR A C 1
ATOM 1943 O O . TYR A 1 242 ? -1.251 -0.700 -14.454 1.00 95.56 242 TYR A O 1
ATOM 1951 N N . TYR A 1 243 ? -1.051 -1.391 -16.584 1.00 96.44 243 TYR A N 1
ATOM 1952 C CA . TYR A 1 243 ? -0.288 -0.231 -17.064 1.00 96.44 243 TYR A CA 1
ATOM 1953 C C . TYR A 1 243 ? -0.949 1.116 -16.727 1.00 96.44 243 TYR A C 1
ATOM 1955 O O . TYR A 1 243 ? -0.252 2.060 -16.372 1.00 96.44 243 TYR A O 1
ATOM 1963 N N . GLU A 1 244 ? -2.284 1.185 -16.730 1.00 95.88 244 GLU A N 1
ATOM 1964 C CA . GLU A 1 244 ? -3.069 2.389 -16.405 1.00 95.88 244 GLU A CA 1
ATOM 1965 C C . GLU A 1 244 ? -2.919 2.867 -14.955 1.00 95.88 244 GLU A C 1
ATOM 1967 O O . GLU A 1 244 ? -3.385 3.944 -14.591 1.00 95.88 244 GLU A O 1
ATOM 1972 N N . THR A 1 245 ? -2.303 2.058 -14.093 1.00 96.38 245 THR A N 1
ATOM 1973 C CA . THR A 1 245 ? -1.917 2.519 -12.757 1.00 96.38 245 THR A CA 1
ATOM 1974 C C . THR A 1 245 ? -0.712 3.455 -12.786 1.00 96.38 245 THR A C 1
ATOM 1976 O O . THR A 1 245 ? -0.528 4.205 -11.834 1.00 96.38 245 THR A O 1
ATOM 1979 N N . MET A 1 246 ? 0.110 3.429 -13.839 1.00 97.44 246 MET A N 1
ATOM 1980 C CA . MET A 1 246 ? 1.242 4.340 -13.994 1.00 97.44 246 MET A CA 1
ATOM 1981 C C . MET A 1 246 ? 0.765 5.703 -14.514 1.00 97.44 246 MET A C 1
ATOM 1983 O O . MET A 1 246 ? -0.139 5.753 -15.350 1.00 97.44 246 MET A O 1
ATOM 1987 N N . PRO A 1 247 ? 1.387 6.815 -14.088 1.00 96.62 247 PRO A N 1
ATOM 1988 C CA . PRO A 1 247 ? 1.063 8.125 -14.633 1.00 96.62 247 PRO A CA 1
ATOM 1989 C C . PRO A 1 247 ? 1.393 8.220 -16.123 1.00 96.62 247 PRO A C 1
ATOM 1991 O O . PRO A 1 247 ? 2.448 7.763 -16.570 1.00 96.62 247 PRO A O 1
ATOM 1994 N N . PHE A 1 248 ? 0.522 8.889 -16.877 1.00 96.25 248 PHE A N 1
ATOM 1995 C CA . PHE A 1 248 ? 0.758 9.204 -18.282 1.00 96.25 248 PHE A CA 1
ATOM 1996 C C . PHE A 1 248 ? 1.498 10.542 -18.413 1.00 96.25 248 PHE A C 1
ATOM 1998 O O . PHE A 1 248 ? 0.957 11.596 -18.078 1.00 96.25 248 PHE A O 1
ATOM 2005 N N . ARG A 1 249 ? 2.753 10.516 -18.874 1.00 93.50 249 ARG A N 1
ATOM 2006 C CA . ARG A 1 249 ? 3.618 11.699 -19.021 1.00 93.50 249 ARG A CA 1
ATOM 2007 C C . ARG A 1 249 ? 4.383 11.631 -20.336 1.00 93.50 249 ARG A C 1
ATOM 2009 O O . ARG A 1 249 ? 4.896 10.581 -20.708 1.00 93.50 249 ARG A O 1
ATOM 2016 N N . SER A 1 250 ? 4.452 12.753 -21.049 1.00 91.94 250 SER A N 1
ATOM 2017 C CA . SER A 1 250 ? 5.175 12.867 -22.330 1.00 91.94 250 SER A CA 1
ATOM 2018 C C . SER A 1 250 ? 4.752 11.832 -23.390 1.00 91.94 250 SER A C 1
ATOM 2020 O O . SER A 1 250 ? 5.524 11.449 -24.272 1.00 91.94 250 SER A O 1
ATOM 2022 N N . GLY A 1 251 ? 3.492 11.394 -23.339 1.00 93.12 251 GLY A N 1
A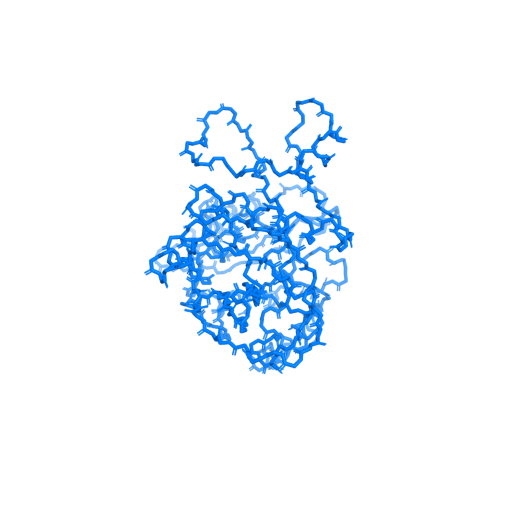TOM 2023 C CA . GLY A 1 251 ? 2.935 10.403 -24.257 1.00 93.12 251 GLY A CA 1
ATOM 2024 C C . GLY A 1 251 ? 3.303 8.952 -23.939 1.00 93.12 251 GLY A C 1
ATOM 2025 O O . GLY A 1 251 ? 3.277 8.132 -24.849 1.00 93.12 251 GLY A O 1
ATOM 2026 N N . ALA A 1 252 ? 3.680 8.642 -22.698 1.00 96.44 252 ALA A N 1
ATOM 2027 C CA . ALA A 1 252 ? 3.975 7.291 -22.232 1.00 96.44 252 ALA A CA 1
ATOM 2028 C C . ALA A 1 252 ? 3.424 7.071 -20.814 1.00 96.44 252 ALA A C 1
ATOM 2030 O O . ALA A 1 252 ? 3.335 8.010 -20.022 1.00 96.44 252 ALA A O 1
ATOM 2031 N N . TYR A 1 253 ? 3.092 5.828 -20.473 1.00 98.00 253 TYR A N 1
ATOM 2032 C CA . TYR A 1 253 ? 2.798 5.413 -19.098 1.00 98.00 253 TYR A CA 1
ATOM 2033 C C . TYR A 1 253 ? 4.115 5.100 -18.410 1.00 98.00 253 TYR A C 1
ATOM 2035 O O . TYR A 1 253 ? 4.821 4.210 -18.872 1.00 98.00 253 TYR A O 1
ATOM 2043 N N . VAL A 1 254 ? 4.486 5.824 -17.354 1.00 97.00 254 VAL A N 1
ATOM 2044 C CA . VAL A 1 254 ? 5.854 5.752 -16.821 1.00 97.00 254 VAL A CA 1
ATOM 2045 C C . VAL A 1 254 ? 5.910 5.735 -15.308 1.00 97.00 254 VAL A C 1
ATOM 2047 O O . VAL A 1 254 ? 5.147 6.415 -14.633 1.00 97.00 254 VAL A O 1
ATOM 2050 N N . LYS A 1 255 ? 6.902 5.041 -14.758 1.00 95.94 255 LYS A N 1
ATOM 2051 C CA . LYS A 1 255 ? 7.348 5.226 -13.383 1.00 95.94 255 LYS A CA 1
ATOM 2052 C C . LYS A 1 255 ? 8.789 5.712 -13.369 1.00 95.94 255 LYS A C 1
ATOM 2054 O O . LYS A 1 255 ? 9.680 5.084 -13.933 1.00 95.94 255 LYS A O 1
ATOM 2059 N N . THR A 1 256 ? 9.012 6.830 -12.691 1.00 93.38 256 THR A N 1
ATOM 2060 C CA . THR A 1 256 ? 10.343 7.392 -12.453 1.00 93.38 256 THR A CA 1
ATOM 2061 C C . THR A 1 256 ? 10.956 6.828 -11.172 1.00 93.38 256 THR A C 1
ATOM 2063 O O . THR A 1 256 ? 10.243 6.492 -10.224 1.00 93.38 256 THR A O 1
ATOM 2066 N N . GLY A 1 257 ? 12.281 6.750 -11.115 1.00 90.88 257 GLY A N 1
ATOM 2067 C CA . GLY A 1 257 ? 13.039 6.506 -9.889 1.00 90.88 257 GLY A CA 1
ATOM 2068 C C . GLY A 1 257 ? 14.200 7.487 -9.823 1.00 90.88 257 GLY A C 1
ATOM 2069 O O . GLY A 1 257 ? 14.972 7.561 -10.772 1.00 90.88 257 GLY A O 1
ATOM 2070 N N . THR A 1 258 ? 14.301 8.262 -8.745 1.00 87.81 258 THR A N 1
ATOM 2071 C CA . THR A 1 258 ? 15.361 9.266 -8.586 1.00 87.81 258 THR A CA 1
ATOM 2072 C C . THR A 1 258 ? 15.985 9.148 -7.206 1.00 87.81 258 THR A C 1
ATOM 2074 O O . THR A 1 258 ? 15.283 9.200 -6.197 1.00 87.81 258 THR A O 1
ATOM 2077 N N . LEU A 1 259 ? 17.306 9.015 -7.184 1.00 87.38 259 LEU A N 1
ATOM 2078 C CA . LEU A 1 259 ? 18.169 9.163 -6.013 1.00 87.38 259 LEU A CA 1
ATOM 2079 C C . LEU A 1 259 ? 19.387 9.989 -6.444 1.00 87.38 259 LEU A C 1
ATOM 2081 O O . LEU A 1 259 ? 19.643 10.134 -7.635 1.00 87.38 259 LEU A O 1
ATOM 2085 N N . THR A 1 260 ? 20.173 10.514 -5.504 1.00 86.19 260 THR A N 1
ATOM 2086 C CA . THR A 1 260 ? 21.435 11.188 -5.855 1.00 86.19 260 THR A CA 1
ATOM 2087 C C . THR A 1 260 ? 22.315 10.252 -6.691 1.00 86.19 260 THR A C 1
ATOM 2089 O O . THR A 1 260 ? 22.652 9.157 -6.215 1.00 86.19 260 THR A O 1
ATOM 2092 N N . GLY A 1 261 ? 22.659 10.686 -7.908 1.00 87.31 261 GLY A N 1
ATOM 2093 C CA . GLY A 1 261 ? 23.419 9.930 -8.907 1.00 87.31 261 GLY A CA 1
ATOM 2094 C C . GLY A 1 261 ? 22.633 8.871 -9.687 1.00 87.31 261 GLY A C 1
ATOM 2095 O O . GLY A 1 261 ? 23.260 8.066 -10.369 1.00 87.31 261 GLY A O 1
ATOM 2096 N N . ILE A 1 262 ? 21.302 8.801 -9.559 1.00 88.25 262 ILE A N 1
ATOM 2097 C CA . ILE A 1 262 ? 20.465 7.775 -10.200 1.00 88.25 262 ILE A CA 1
ATOM 2098 C C . ILE A 1 262 ? 19.195 8.413 -10.771 1.00 88.25 262 ILE A C 1
ATOM 2100 O O . ILE A 1 262 ? 18.381 8.960 -10.024 1.00 88.25 262 ILE A O 1
ATOM 2104 N N . ASN A 1 263 ? 18.975 8.245 -12.074 1.00 92.06 263 ASN A N 1
ATOM 2105 C CA . ASN A 1 263 ? 17.793 8.722 -12.790 1.00 92.06 263 ASN A CA 1
ATOM 2106 C C . ASN A 1 263 ? 17.212 7.610 -13.670 1.00 92.06 263 ASN A C 1
ATOM 2108 O O . ASN A 1 263 ? 17.513 7.482 -14.851 1.00 92.06 263 ASN A O 1
ATOM 2112 N N . ASN A 1 264 ? 16.293 6.836 -13.106 1.00 93.81 264 ASN A N 1
ATOM 2113 C CA . ASN A 1 264 ? 15.658 5.711 -13.783 1.00 93.81 264 ASN A CA 1
ATOM 2114 C C . ASN A 1 264 ? 14.263 6.078 -14.294 1.00 93.81 264 ASN A C 1
ATOM 2116 O O . ASN A 1 264 ? 13.570 6.928 -13.714 1.00 93.81 264 ASN A O 1
ATOM 2120 N N . ILE A 1 265 ? 13.828 5.395 -15.348 1.00 95.06 265 ILE A N 1
ATOM 2121 C CA . ILE A 1 265 ? 12.446 5.409 -15.831 1.00 95.06 265 ILE A CA 1
ATOM 2122 C C . ILE A 1 265 ? 12.113 4.068 -16.486 1.00 95.06 265 ILE A C 1
ATOM 2124 O O . ILE A 1 265 ? 12.929 3.493 -17.199 1.00 95.06 265 ILE A O 1
ATOM 2128 N N . ALA A 1 266 ? 10.914 3.562 -16.234 1.00 97.31 266 ALA A N 1
ATOM 2129 C CA . ALA A 1 266 ? 10.404 2.340 -16.843 1.00 97.31 266 ALA A CA 1
ATOM 2130 C C . ALA A 1 266 ? 8.913 2.501 -17.131 1.00 97.31 266 ALA A C 1
ATOM 2132 O O . ALA A 1 266 ? 8.228 3.234 -16.413 1.00 97.31 266 ALA A O 1
ATOM 2133 N N . GLY A 1 267 ? 8.400 1.836 -18.159 1.00 97.88 267 GLY A N 1
ATOM 2134 C CA . GLY A 1 267 ? 6.993 1.969 -18.507 1.00 97.88 267 GLY A CA 1
ATOM 2135 C C . GLY A 1 267 ? 6.655 1.475 -19.901 1.00 97.88 267 GLY A C 1
ATOM 2136 O O . GLY A 1 267 ? 7.319 0.583 -20.417 1.00 97.88 267 GLY A O 1
ATOM 2137 N N . TYR A 1 268 ? 5.621 2.065 -20.498 1.00 98.19 268 TYR A N 1
ATOM 2138 C CA . TYR A 1 268 ? 5.101 1.689 -21.808 1.00 98.19 268 TYR A CA 1
ATOM 2139 C C . TYR A 1 268 ? 4.878 2.909 -22.687 1.00 98.19 268 TYR A C 1
ATOM 2141 O O . TYR A 1 268 ? 4.275 3.898 -22.258 1.00 98.19 268 TYR A O 1
ATOM 2149 N N . ILE A 1 269 ? 5.287 2.800 -23.943 1.00 97.19 269 ILE A N 1
ATOM 2150 C CA . ILE A 1 269 ? 4.906 3.735 -24.993 1.00 97.19 269 ILE A CA 1
ATOM 2151 C C . ILE A 1 269 ? 3.707 3.133 -25.740 1.00 97.19 269 ILE A C 1
ATOM 2153 O O . ILE A 1 269 ? 3.850 2.056 -26.323 1.00 97.19 269 ILE A O 1
ATOM 2157 N N . PRO A 1 270 ? 2.521 3.765 -25.713 1.00 96.12 270 PRO A N 1
ATOM 2158 C CA . PRO A 1 270 ? 1.413 3.350 -26.558 1.00 96.12 270 PRO A CA 1
ATOM 2159 C C . PRO A 1 270 ? 1.651 3.784 -28.008 1.00 96.12 270 PRO A C 1
ATOM 2161 O O . PRO A 1 270 ? 1.963 4.947 -28.267 1.00 96.12 270 PRO A O 1
ATOM 2164 N N . HIS A 1 271 ? 1.473 2.863 -28.949 1.00 94.38 271 HIS A N 1
ATOM 2165 C CA . HIS A 1 271 ? 1.543 3.137 -30.383 1.00 94.38 271 HIS A CA 1
ATOM 2166 C C . HIS A 1 271 ? 0.694 2.109 -31.149 1.00 94.38 271 HIS A C 1
ATOM 2168 O O . HIS A 1 271 ? 0.781 0.917 -30.866 1.00 94.38 271 HIS A O 1
ATOM 2174 N N . GLU A 1 272 ? -0.180 2.576 -32.050 1.00 92.62 272 GLU A N 1
ATOM 2175 C CA . GLU A 1 272 ? -1.080 1.743 -32.878 1.00 92.62 272 GLU A CA 1
ATOM 2176 C C . GLU A 1 272 ? -1.838 0.641 -32.110 1.00 92.62 272 GLU A C 1
ATOM 2178 O O . GLU A 1 272 ? -1.884 -0.527 -32.491 1.00 92.62 272 GLU A O 1
ATOM 2183 N N . GLY A 1 273 ? -2.420 1.005 -30.963 1.00 89.50 273 GLY A N 1
ATOM 2184 C CA . GLY A 1 273 ? -3.176 0.066 -30.122 1.00 89.50 273 GLY A CA 1
ATOM 2185 C C . GLY A 1 273 ? -2.315 -0.966 -29.381 1.00 89.50 273 GLY A C 1
ATOM 2186 O O . GLY A 1 273 ? -2.858 -1.839 -28.703 1.00 89.50 273 GLY A O 1
ATOM 2187 N N . ARG A 1 274 ? -0.983 -0.870 -29.464 1.00 93.12 274 ARG A N 1
ATOM 2188 C CA . ARG A 1 274 ? -0.021 -1.717 -28.746 1.00 93.12 274 ARG A CA 1
ATOM 2189 C C . ARG A 1 274 ? 0.705 -0.928 -27.658 1.00 93.12 274 ARG A C 1
ATOM 2191 O O . ARG A 1 274 ? 0.817 0.294 -27.718 1.00 93.12 274 ARG A O 1
ATOM 2198 N N . LEU A 1 275 ? 1.211 -1.647 -26.656 1.00 95.62 275 LEU A N 1
ATOM 2199 C CA . LEU A 1 275 ? 2.044 -1.108 -25.579 1.00 95.62 275 LEU A CA 1
ATOM 2200 C C . LEU A 1 275 ? 3.466 -1.649 -25.721 1.00 95.62 275 LEU A C 1
ATOM 2202 O O . LEU A 1 275 ? 3.682 -2.853 -25.595 1.00 95.62 275 LEU A O 1
ATOM 2206 N N . TYR A 1 276 ? 4.428 -0.757 -25.941 1.00 96.12 276 TYR A N 1
ATOM 2207 C CA . TYR A 1 276 ? 5.843 -1.094 -26.067 1.00 96.12 276 TYR A CA 1
ATOM 2208 C C . TYR A 1 276 ? 6.547 -0.854 -24.727 1.00 96.12 276 TYR A C 1
ATOM 2210 O O . TYR A 1 276 ? 6.691 0.309 -24.334 1.00 96.12 276 TYR A O 1
ATOM 2218 N N . PRO A 1 277 ? 6.944 -1.909 -23.985 1.00 97.38 277 PRO A N 1
ATOM 2219 C CA . PRO A 1 277 ? 7.636 -1.741 -22.716 1.00 97.38 277 PRO A CA 1
ATOM 2220 C C . PRO A 1 277 ? 9.052 -1.203 -22.933 1.00 97.38 277 PRO A C 1
ATOM 2222 O O . PRO A 1 277 ? 9.728 -1.574 -23.890 1.00 97.38 277 PRO A O 1
ATOM 2225 N N . PHE A 1 278 ? 9.519 -0.362 -22.016 1.00 96.94 278 PHE A N 1
ATOM 2226 C CA . PHE A 1 278 ? 10.889 0.140 -22.011 1.00 96.94 278 PHE A CA 1
ATOM 2227 C C . PHE A 1 278 ? 11.411 0.305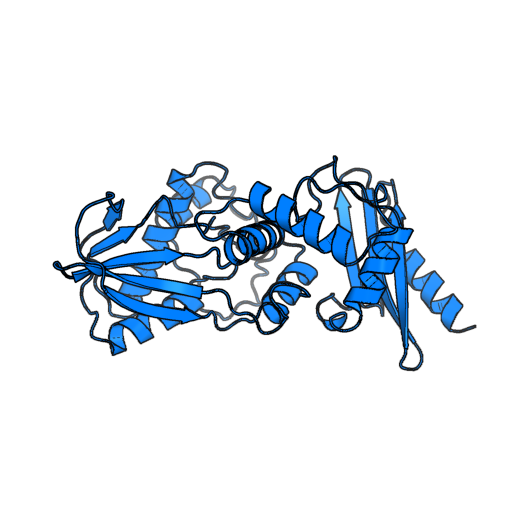 -20.585 1.00 96.94 278 PHE A C 1
ATOM 2229 O O . PHE A 1 278 ? 10.653 0.561 -19.644 1.00 96.94 278 PHE A O 1
ATOM 2236 N N . VAL A 1 279 ? 12.731 0.203 -20.434 1.00 96.75 279 VAL A N 1
ATOM 2237 C CA . VAL A 1 279 ? 13.438 0.395 -19.165 1.00 96.75 279 VAL A CA 1
ATOM 2238 C C . VAL A 1 279 ? 14.726 1.162 -19.423 1.00 96.75 279 VAL A C 1
ATOM 2240 O O . VAL A 1 279 ? 15.510 0.792 -20.291 1.00 96.75 279 VAL A O 1
ATOM 2243 N N . MET A 1 280 ? 14.967 2.199 -18.626 1.00 94.25 280 MET A N 1
ATOM 2244 C CA . MET A 1 280 ? 16.230 2.927 -18.570 1.00 94.25 280 MET A CA 1
ATOM 2245 C C . MET A 1 280 ? 16.683 3.028 -17.114 1.00 94.25 280 MET A C 1
ATOM 2247 O O . MET A 1 280 ? 15.989 3.609 -16.275 1.00 94.25 280 MET A O 1
ATOM 2251 N N . ILE A 1 281 ? 17.851 2.455 -16.825 1.00 91.69 281 ILE A N 1
ATOM 2252 C CA . ILE A 1 281 ? 18.538 2.571 -15.538 1.00 91.69 281 ILE A CA 1
ATOM 2253 C C . ILE A 1 281 ? 19.788 3.412 -15.785 1.00 91.69 281 ILE A C 1
ATOM 2255 O O . ILE A 1 281 ? 20.704 2.952 -16.464 1.00 91.69 281 ILE A O 1
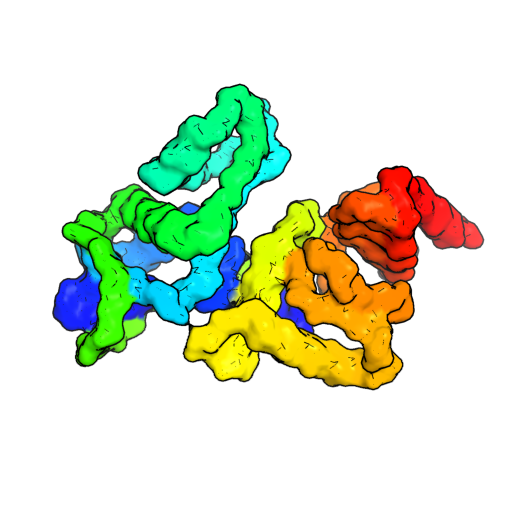ATOM 2259 N N . LEU A 1 282 ? 19.801 4.652 -15.290 1.00 88.50 282 LEU A N 1
ATOM 2260 C CA . LEU A 1 282 ? 20.867 5.617 -15.566 1.00 88.50 282 LEU A CA 1
ATOM 2261 C C . LEU A 1 282 ? 21.554 6.033 -14.266 1.00 88.50 282 LEU A C 1
ATOM 2263 O O . LEU A 1 282 ? 20.897 6.446 -13.309 1.00 88.50 282 LEU A O 1
ATOM 2267 N N . TYR A 1 283 ? 22.883 5.980 -14.267 1.00 86.06 283 TYR A N 1
ATOM 2268 C CA . TYR A 1 283 ? 23.732 6.449 -13.173 1.00 86.06 283 TYR A CA 1
ATOM 2269 C C . TYR A 1 283 ? 24.260 7.846 -13.497 1.00 86.06 283 TYR A C 1
ATOM 2271 O O . TYR A 1 283 ? 25.393 8.014 -13.937 1.00 86.06 283 TYR A O 1
ATOM 2279 N N . THR A 1 284 ? 23.396 8.847 -13.359 1.00 83.75 284 THR A N 1
ATOM 2280 C CA . THR A 1 284 ? 23.723 10.245 -13.647 1.00 83.75 284 THR A CA 1
ATOM 2281 C C . THR A 1 284 ? 22.915 11.183 -12.754 1.00 83.75 284 THR A C 1
ATOM 2283 O O . THR A 1 284 ? 21.856 10.809 -12.244 1.00 83.75 284 THR A O 1
ATOM 2286 N N . ASN A 1 285 ? 23.423 12.402 -12.567 1.00 82.06 285 ASN A N 1
ATOM 2287 C CA . ASN A 1 285 ? 22.687 13.496 -11.936 1.00 82.06 285 ASN A CA 1
ATOM 2288 C C . ASN A 1 285 ? 21.811 14.266 -12.938 1.00 82.06 285 ASN A C 1
ATOM 2290 O O . ASN A 1 285 ? 20.833 14.882 -12.517 1.00 82.06 285 ASN A O 1
ATOM 2294 N N . ASP A 1 286 ? 22.106 14.184 -14.238 1.00 83.19 286 ASP A N 1
ATOM 2295 C CA . ASP A 1 286 ? 21.352 14.886 -15.278 1.00 83.19 286 ASP A CA 1
ATOM 2296 C C . ASP A 1 286 ? 20.025 14.169 -15.562 1.00 83.19 286 ASP A C 1
ATOM 2298 O O . ASP A 1 286 ? 19.985 12.948 -15.751 1.00 83.19 286 ASP A O 1
ATOM 2302 N N . ASP A 1 287 ? 18.915 14.910 -15.583 1.00 81.75 287 ASP A N 1
ATOM 2303 C CA . ASP A 1 287 ? 17.594 14.337 -15.861 1.00 81.75 287 ASP A CA 1
ATOM 2304 C C . ASP A 1 287 ? 17.242 14.414 -17.353 1.00 81.75 287 ASP A C 1
ATOM 2306 O O . ASP A 1 287 ? 16.478 15.263 -17.805 1.00 81.75 287 ASP A O 1
ATOM 2310 N N . GLU A 1 288 ? 17.785 13.473 -18.121 1.00 83.56 288 GLU A N 1
ATOM 2311 C CA . GLU A 1 288 ? 17.553 13.345 -19.569 1.00 83.56 288 GLU A CA 1
ATOM 2312 C C . GLU A 1 288 ? 16.429 12.345 -19.916 1.00 83.56 288 GLU A C 1
ATOM 2314 O O . GLU A 1 288 ? 16.165 12.041 -21.083 1.00 83.56 288 GLU A O 1
ATOM 2319 N N . ARG A 1 289 ? 15.732 11.805 -18.907 1.00 87.94 289 ARG A N 1
ATOM 2320 C CA . ARG A 1 289 ? 14.829 10.647 -19.058 1.00 87.94 289 ARG A CA 1
ATOM 2321 C C . ARG A 1 289 ? 13.722 10.885 -20.077 1.00 87.94 289 ARG A C 1
ATOM 2323 O O . ARG A 1 289 ? 13.457 10.027 -20.917 1.00 87.94 289 ARG A O 1
ATOM 2330 N N . PHE A 1 290 ? 13.081 12.050 -20.023 1.00 85.31 290 PHE A N 1
ATOM 2331 C CA . PHE A 1 290 ? 11.986 12.376 -20.937 1.00 85.31 290 PHE A CA 1
ATOM 2332 C C . PHE A 1 290 ? 12.465 12.730 -22.346 1.00 85.31 290 PHE A C 1
ATOM 2334 O O . PHE A 1 290 ? 11.715 12.502 -23.297 1.00 85.31 290 PHE A O 1
ATOM 2341 N N . ARG A 1 291 ? 13.715 13.190 -22.505 1.00 86.81 291 ARG A N 1
ATOM 2342 C CA . ARG A 1 291 ? 14.329 13.339 -23.829 1.00 86.81 291 ARG A CA 1
ATOM 2343 C C . ARG A 1 291 ? 14.456 11.976 -24.501 1.00 86.81 291 ARG A C 1
ATOM 2345 O O . ARG A 1 291 ? 14.018 11.812 -25.637 1.00 86.81 291 ARG A O 1
ATOM 2352 N N . PHE A 1 292 ? 14.965 10.978 -23.779 1.00 86.25 292 PHE A N 1
ATOM 2353 C CA . PHE A 1 292 ? 15.068 9.610 -24.291 1.00 86.25 292 PHE A CA 1
ATOM 2354 C C . PHE A 1 292 ? 13.705 8.978 -24.592 1.00 86.25 292 PHE A C 1
ATOM 2356 O O . PHE A 1 292 ? 13.566 8.313 -25.615 1.00 86.25 292 PHE A O 1
ATOM 2363 N N . VAL A 1 293 ? 12.676 9.230 -23.771 1.00 86.50 293 VAL A N 1
ATOM 2364 C CA . VAL A 1 293 ? 11.298 8.803 -24.092 1.00 86.50 293 VAL A CA 1
ATOM 2365 C C . VAL A 1 293 ? 10.827 9.409 -25.416 1.00 86.50 293 VAL A C 1
ATOM 2367 O O . VAL A 1 293 ? 10.255 8.696 -26.236 1.00 86.50 293 VAL A O 1
ATOM 2370 N N . GLY A 1 294 ? 11.100 10.694 -25.660 1.00 85.38 294 GLY A N 1
ATOM 2371 C CA . GLY A 1 294 ? 10.804 11.337 -26.943 1.00 85.38 294 GLY A CA 1
ATOM 2372 C C . GLY A 1 294 ? 11.510 10.665 -28.125 1.00 85.38 294 GLY A C 1
ATOM 2373 O O . GLY A 1 294 ? 10.870 10.380 -29.133 1.00 85.38 294 GLY A O 1
ATOM 2374 N N . ILE A 1 295 ? 12.798 10.339 -27.975 1.00 87.50 295 ILE A N 1
ATOM 2375 C CA . ILE A 1 295 ? 13.579 9.634 -29.005 1.00 87.50 295 ILE A CA 1
ATOM 2376 C C . ILE A 1 295 ? 12.977 8.253 -29.299 1.00 87.50 295 ILE A C 1
ATOM 2378 O O . ILE A 1 295 ? 12.730 7.935 -30.458 1.00 87.50 295 ILE A O 1
ATOM 2382 N N . MET A 1 296 ? 12.679 7.454 -28.269 1.00 88.19 296 MET A N 1
ATOM 2383 C CA . MET A 1 296 ? 12.080 6.122 -28.445 1.00 88.19 296 MET A CA 1
ATOM 2384 C C . MET A 1 296 ? 10.711 6.182 -29.125 1.00 88.19 296 MET A C 1
ATOM 2386 O O . MET A 1 296 ? 10.407 5.341 -29.963 1.00 88.19 296 MET A O 1
ATOM 2390 N N . LYS A 1 297 ? 9.892 7.189 -28.803 1.00 89.50 297 LYS A N 1
ATOM 2391 C CA . LYS A 1 297 ? 8.609 7.405 -29.482 1.00 89.50 297 LYS A CA 1
ATOM 2392 C C . LYS A 1 297 ? 8.793 7.685 -30.966 1.00 89.50 297 LYS A C 1
ATOM 2394 O O . LYS A 1 297 ? 8.072 7.108 -31.765 1.00 89.50 297 LYS A O 1
ATOM 2399 N N . ASN A 1 298 ? 9.751 8.536 -31.328 1.00 85.69 298 ASN A N 1
ATOM 2400 C CA . ASN A 1 298 ? 10.022 8.841 -32.731 1.00 85.69 298 ASN A CA 1
ATOM 2401 C C . ASN A 1 298 ? 10.503 7.605 -33.498 1.00 85.69 298 ASN A C 1
ATOM 2403 O O . ASN A 1 298 ? 10.113 7.430 -34.642 1.00 85.69 298 ASN A O 1
ATOM 2407 N N . LEU A 1 299 ? 11.284 6.725 -32.861 1.00 83.62 299 LEU A N 1
ATOM 2408 C CA . LEU A 1 299 ? 11.699 5.455 -33.467 1.00 83.62 299 LEU A CA 1
ATOM 2409 C C . LEU A 1 299 ? 10.530 4.497 -33.733 1.00 83.62 299 LEU A C 1
ATOM 2411 O O . LEU A 1 299 ? 10.633 3.684 -34.637 1.00 83.62 299 LEU A O 1
ATOM 2415 N N . LEU A 1 300 ? 9.438 4.582 -32.966 1.00 82.44 300 LEU A N 1
ATOM 2416 C CA . LEU A 1 300 ? 8.226 3.789 -33.211 1.00 82.44 300 LEU A CA 1
ATOM 2417 C C . LEU A 1 300 ? 7.349 4.363 -34.332 1.00 82.44 300 LEU A C 1
ATOM 2419 O O . LEU A 1 300 ? 6.421 3.692 -34.754 1.00 82.44 300 LEU A O 1
ATOM 2423 N N . LEU A 1 301 ? 7.605 5.598 -34.778 1.00 74.56 301 LEU A N 1
ATOM 2424 C CA . LEU A 1 301 ? 6.893 6.238 -35.891 1.00 74.56 301 LEU A CA 1
ATOM 2425 C C . LEU A 1 301 ? 7.571 5.996 -37.254 1.00 74.56 301 LEU A C 1
ATOM 2427 O O . LEU A 1 301 ? 7.046 6.462 -38.265 1.00 74.56 301 LEU A O 1
ATOM 2431 N N . LEU A 1 302 ? 8.743 5.350 -37.261 1.00 66.69 302 LEU A N 1
ATOM 2432 C CA . LEU A 1 302 ? 9.515 4.973 -38.451 1.00 66.69 302 LEU A CA 1
ATOM 2433 C C . LEU A 1 302 ? 9.181 3.539 -38.867 1.00 66.69 302 LEU A C 1
ATOM 2435 O O . LEU A 1 302 ? 9.126 3.307 -40.094 1.00 66.69 302 LEU A O 1
#

Organism: NCBI:txid2493646

Secondary structure (DSSP, 8-state):
-TTT-TT-EEEEEEEE-TT-PEEEEE---TT--HHHHHHHHHHHHHTT--EEEEEE-TTT----------S---TTS--SPPPP--HHHHHHHTTSPTT--PPPP-TT-HHHHHHHHHHHHHHHHHHTT-EEEEEEE-------PEEEEEEEEEEEHHHHHHHHHHHT-HHHHHHHHHHHHHHHH-SS--HHHHHHHHHHHHHHH-GGGTTSEE-SSSSS--TT-EE-HHHHHHHHHHHGGGGGGS-EETTEEEEEEEETTEEEEEEEEEETTEEEEEEE----SS--HHHHHHHHHHHTT-

Radius of gyration: 21.73 Å; chains: 1; bounding box: 49×48×68 Å

Foldseek 3Di:
DVQQDQQHFFKKWWWAFPVRAIEIAGLLHPPCALVQLLVVLLVVVVLVAQEHAYAYALQRPNHQDQVDDDLDPPVPDDPDPDQDCFPLNVVQVVVDDPPDSDRDRLPPPSVSRVSVVVRSSQVSNVVNRHHYPYYDHDDPDDTDIDTDDMDTGPDTNLRLLLVCQVRLDQSSQLSVLQSLLCVVPNDDTHSVSSVVSVVVVCCVLPVPCPPQWDDPGGRQPDPPTGHDQVRVQSVCVVCVVSLVSADQDLQWRWGWDDDVQWTWIWGWHDDPNDTDTGIDTGRGPDHCPSVVVVVVNVVSVD

pLDDT: mean 82.23, std 17.66, range [25.14, 98.19]

InterPro domains:
  IPR000667 Peptidase S13, D-Ala-D-Ala carboxypeptidase C [PF02113] (114-239)
  IPR000667 Peptidase S13, D-Ala-D-Ala carboxypeptidase C [PTHR30023] (113-238)
  IPR012338 Beta-lactamase/transpeptidase-like [G3DSA:3.40.710.10] (126-292)
  IPR012338 Beta-lactamase/transpeptidase-like [SSF56601] (2-299)